Protein 3VJ8 (pdb70)

Secondary structure (DSSP, 8-state):
---HHHHHHHHHHHHHHGGGHHHHHT--TTHHHHHHHHHHHHHHHHHHHH-TTS-HHHHHHHHHHHHHHTT-TT-------STTTHHHHTHHHHHHHHHHS-HHHHHHHHHHHHHHHHHHHHGGG----SHHHHHHHHIIIIIHHHHHHHHHHHHHTSS-HHHHH-HHHHHHHHHHHHHHHHHHTHHHHHHTT---S-HHHHTTT-SSGGGGGSGGGHHHHHHHHHHHHHHHHTTHHHHHHHHHT---HHHHHHHHHHHHHHHHHHHHHTT-GGGGTS-----HHHHHHHHHH-SSHHHHHHHHHHHHHHHHTT--TT-TTHHHHHHHHHHHHH-

Sequence (335 aa):
SLSSSLKTCYKYLNQTSRSFAAVIQALDGEMRNAVCIFYLVLRALDTLEDDMTISVEKKVPLLHNFHSFLYQPDWRFMESKEKDRQVLEDFPTISLEFRNLAEKYQTVIADICRRMGIGMAEFLDKHVTSEQEWDKYCHYVAGLVGIGLSRLFSASEFEDPLVGEDTERANSMGLFLQKTNIIRDYLEDQQGGREFWPQEVWSRYVKKLGDFAKPENIDLAVQCLNELITNALHHIPDVITYLSRLRNQSVFNFCAIPQVMAIATLAACYNNQQVFKGAVKIRKGQAVTLMMDATNMPAVKAIIYQYMEEIYHRIPDSDPSSSKTRQIISTIRTQ

Organism: Homo sapiens (NCBI:txid9606)

Foldseek 3Di:
DDDPLLVVLLVLCCVPVPPLSVLLCLDDDLSNLLVSLLVLLLVQLVQLLLAPVQDLVRSLVCQQCSLVVLVVQPQADDPGPDDSRVCRRVVNSSSVSLVVRPPQSSVLSSVLSNQLSNQSSVCVVHAAADPVSLLSNLCSSFLSVLLSSQSSCCSVVQAPPVSNVPSVLSSLLSLLLVLLCLLLCLVVCVVSVHDRQHNNQLVVQDPDSLCCLPPVRLVSVLLSSQVSLLVSLLSLVSLLVSLQRRDDQSVSLSSLLSVLLSLLQSLQSHSDSVSSVHDRHDDDVNSVVSSVQRRDSVSSLVSNLVSLVSNLVVQDPPRPCNVSSNVSSVVSVVD

CATH classification: 1.10.600.10

InterPro domains:
  IPR002060 Squalene/phytoene synthase [PF00494] (48-319)
  IPR002060 Squalene/phytoene synthase [SFLDG01018] (35-328)
  IPR006449 Squalene synthase-like [TIGR01559] (39-369)
  IPR008949 Isoprenoid synthase domain superfamily [G3DSA:1.10.600.10] (29-370)
  IPR008949 Isoprenoid synthase domain superfamily [SSF48576] (39-368)
  IPR019845 Squalene/phytoene synthase, conserved site [PS01044] (171-186)
  IPR019845 Squalene/phytoene synthase, conserved site [PS01045] (207-232)
  IPR033904 Trans-isoprenyl diphosphate synthases, head-to-head [cd00683] (41-321)
  IPR044844 Trans-isoprenyl diphosphate synthases, eukaryotic-type [PTHR11626] (1-403)

Nearest PDB structures (foldseek):
  3wej-assembly1_A  TM=9.964E-01  e=2.338E-43  Homo sapiens
  3vj9-assembly1_A  TM=9.943E-01  e=5.576E-43  Homo sapiens
  3wei-assembly1_A  TM=9.920E-01  e=8.611E-43  Homo sapiens
  3wek-assembly1_A  TM=9.903E-01  e=8.611E-43  Homo sapiens
  3q30-assembly1_A  TM=9.993E-01  e=1.274E-41  Homo sapiens

Structure (mmCIF, N/CA/C/O backbone):
data_3VJ8
#
_entry.id   3VJ8
#
_cell.length_a   36.350
_cell.length_b   93.872
_cell.length_c   108.547
_cell.angle_alpha   90.00
_cell.angle_beta   90.00
_cell.angle_gamma   90.00
#
_symmetry.space_group_name_H-M   'P 21 21 21'
#
loop_
_entity.id
_entity.type
_entity.pdbx_description
1 polymer 'Squalene synthase'
2 water water
#
loop_
_atom_site.group_PDB
_atom_site.id
_atom_site.type_symbol
_atom_site.label_atom_id
_atom_site.lab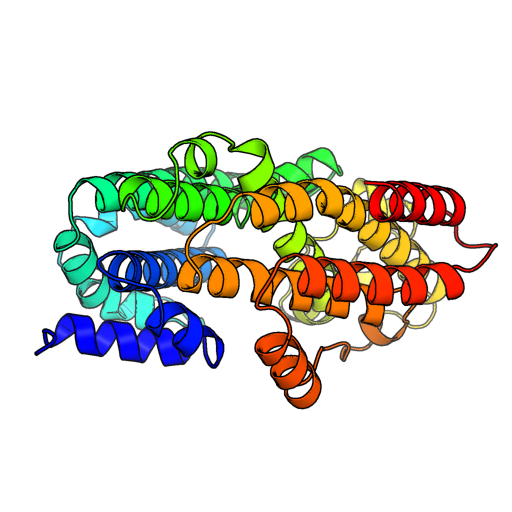el_alt_id
_atom_site.label_comp_id
_atom_site.label_asym_id
_atom_site.label_entity_id
_atom_site.label_seq_id
_atom_site.pdbx_PDB_ins_code
_atom_site.Cartn_x
_atom_site.Cartn_y
_atom_site.Cartn_z
_atom_site.occupancy
_atom_site.B_iso_or_equiv
_atom_site.auth_seq_id
_atom_site.auth_comp_id
_atom_site.auth_asym_id
_atom_site.auth_atom_id
_atom_site.pdbx_PDB_model_num
ATOM 1 N N . SER A 1 8 ? -6.371 -44.957 -0.993 1.00 46.58 35 SER A N 1
ATOM 2 C CA . SER A 1 8 ? -6.177 -44.048 -2.163 1.00 46.31 35 SER A CA 1
ATOM 3 C C . SER A 1 8 ? -6.928 -42.726 -1.987 1.00 44.70 35 SER A C 1
ATOM 4 O O . SER A 1 8 ? -7.684 -42.309 -2.871 1.00 45.81 35 SER A O 1
ATOM 7 N N . LEU A 1 9 ? -6.713 -42.079 -0.843 1.00 42.74 36 LEU A N 1
ATOM 8 C CA . LEU A 1 9 ? -7.403 -40.839 -0.483 1.00 39.94 36 LEU A CA 1
ATOM 9 C C . LEU A 1 9 ? -7.210 -39.731 -1.516 1.00 38.12 36 LEU A C 1
ATOM 10 O O . LEU A 1 9 ? -6.139 -39.609 -2.118 1.00 39.30 36 LEU A O 1
ATOM 15 N N . SER A 1 10 ? -8.269 -38.956 -1.737 1.00 35.10 37 SER A N 1
ATOM 16 C CA . SER A 1 10 ? -8.251 -37.831 -2.662 1.00 32.75 37 SER A CA 1
ATOM 17 C C . SER A 1 10 ? -7.235 -36.813 -2.178 1.00 31.75 37 SER A C 1
ATOM 18 O O . SER A 1 10 ? -6.856 -36.784 -1.007 1.00 31.17 37 SER A O 1
ATOM 21 N N . SER A 1 11 ? -6.807 -35.969 -3.106 1.00 30.60 38 SER A N 1
ATOM 22 C CA . SER A 1 11 ? -5.882 -34.897 -2.791 1.00 29.34 38 SER A CA 1
ATOM 23 C C . SER A 1 11 ? -6.409 -34.036 -1.642 1.00 27.39 38 SER A C 1
ATOM 24 O O . SER A 1 11 ? -5.684 -33.749 -0.692 1.00 26.68 38 SER A O 1
ATOM 27 N N . SER A 1 12 ? -7.668 -33.618 -1.741 1.00 25.65 39 SER A N 1
ATOM 28 C CA . SER A 1 12 ? -8.245 -32.737 -0.734 1.00 23.95 39 SER A CA 1
ATOM 29 C C . SER A 1 12 ? -8.383 -33.424 0.626 1.00 22.30 39 SER A C 1
ATOM 30 O O . SER A 1 12 ? -8.184 -32.787 1.669 1.00 21.16 39 SER A O 1
ATOM 33 N N . LEU A 1 13 ? -8.748 -34.703 0.631 1.00 21.94 40 LEU A N 1
ATOM 34 C CA . LEU A 1 13 ? -8.887 -35.400 1.910 1.00 21.48 40 LEU A CA 1
ATOM 35 C C . LEU A 1 13 ? -7.519 -35.582 2.567 1.00 21.81 40 LEU A C 1
ATOM 36 O O . LEU A 1 13 ? -7.387 -35.454 3.793 1.00 21.08 40 LEU A O 1
ATOM 41 N N . LYS A 1 14 ? -6.489 -35.832 1.758 1.00 23.05 41 LYS A N 1
ATOM 42 C CA . LYS A 1 14 ? -5.167 -35.885 2.346 1.00 23.71 41 LYS A CA 1
ATOM 43 C C . LYS A 1 14 ? -4.790 -34.560 3.006 1.00 23.56 41 LYS A C 1
ATOM 44 O O . LYS A 1 14 ? -4.187 -34.538 4.081 1.00 23.16 41 LYS A O 1
ATOM 50 N N . THR A 1 15 ? -5.117 -33.451 2.349 1.00 22.61 42 THR A N 1
ATOM 51 C CA . THR A 1 15 ? -4.879 -32.143 2.953 1.00 21.83 42 THR A CA 1
ATOM 52 C C . THR A 1 15 ? -5.623 -31.962 4.278 1.00 20.62 42 THR A C 1
ATOM 53 O O . THR A 1 15 ? -5.079 -31.440 5.266 1.00 19.84 42 THR A O 1
ATOM 57 N N . CYS A 1 16 ? -6.876 -32.399 4.289 1.00 19.70 43 CYS A N 1
ATOM 58 C CA . CYS A 1 16 ? -7.665 -32.308 5.511 1.00 17.84 43 CYS A CA 1
ATOM 59 C C . CYS A 1 16 ? -7.031 -33.029 6.687 1.00 18.65 43 CYS A C 1
ATOM 60 O O . CYS A 1 16 ? -6.986 -32.495 7.798 1.00 18.06 43 CYS A O 1
ATOM 63 N N . TYR A 1 17 ? -6.505 -34.224 6.429 1.00 20.44 44 TYR A N 1
ATOM 64 C CA . TYR A 1 17 ? -5.855 -34.953 7.506 1.00 20.61 44 TYR A CA 1
ATOM 65 C C . TYR A 1 17 ? -4.580 -34.244 7.937 1.00 21.27 44 TYR A C 1
ATOM 66 O O . TYR A 1 17 ? -4.230 -34.271 9.119 1.00 21.99 44 TYR A O 1
ATOM 75 N N . LYS A 1 18 ? -3.903 -33.574 7.007 1.00 21.53 45 LYS A N 1
ATOM 76 C CA . LYS A 1 18 ? -2.727 -32.774 7.400 1.00 22.38 45 LYS A CA 1
ATOM 77 C C . LYS A 1 18 ? -3.177 -31.634 8.327 1.00 21.60 45 LYS A C 1
ATOM 78 O O . LYS A 1 18 ? -2.567 -31.413 9.384 1.00 22.41 45 LYS A O 1
ATOM 84 N N . TYR A 1 19 ? -4.269 -30.945 7.989 1.00 20.46 46 TYR A N 1
ATOM 85 C CA . TYR A 1 19 ? -4.730 -29.866 8.857 1.00 19.64 46 TYR A CA 1
ATOM 86 C C . TYR A 1 19 ? -5.231 -30.410 10.196 1.00 20.24 46 TYR A C 1
ATOM 87 O O . TYR A 1 19 ? -5.090 -29.720 11.209 1.00 21.05 46 TYR A O 1
ATOM 96 N N . LEU A 1 20 ? -5.799 -31.617 10.212 1.00 19.93 47 LEU A N 1
ATOM 97 C CA . LEU A 1 20 ? -6.202 -32.229 11.475 1.00 20.71 47 LEU A CA 1
ATOM 98 C C . LEU A 1 20 ? -5.012 -32.436 12.412 1.00 22.11 47 LEU A C 1
ATOM 99 O O . LEU A 1 20 ? -5.083 -32.113 13.603 1.00 23.04 47 LEU A O 1
ATOM 104 N N . ASN A 1 21 ? -3.905 -32.911 11.844 1.00 22.86 48 ASN A N 1
ATOM 105 C CA . ASN A 1 21 ? -2.708 -33.139 12.637 1.00 25.03 48 ASN A CA 1
ATOM 106 C C . ASN A 1 21 ? -2.149 -31.805 13.139 1.00 25.82 48 ASN A C 1
ATOM 107 O O . ASN A 1 21 ? -1.631 -31.716 14.247 1.00 27.58 48 ASN A O 1
ATOM 112 N N . GLN A 1 22 ? -2.297 -30.746 12.353 1.00 26.11 49 GLN A N 1
ATOM 113 C CA . GLN A 1 22 ? -1.782 -29.431 12.739 1.00 26.91 49 GLN A CA 1
ATOM 114 C C . GLN A 1 22 ? -2.639 -28.747 13.798 1.00 28.01 49 GLN A C 1
ATOM 115 O O . GLN A 1 22 ? -2.139 -27.976 14.623 1.00 31.08 49 GLN A O 1
ATOM 121 N N . THR A 1 23 ? -3.941 -29.011 13.792 1.00 29.03 50 THR A N 1
ATOM 122 C CA . THR A 1 23 ? -4.832 -28.312 14.701 1.00 29.56 50 THR A CA 1
ATOM 123 C C . THR A 1 23 ? -5.208 -29.165 15.917 1.00 30.43 50 THR A C 1
ATOM 124 O O . THR A 1 23 ? -5.362 -28.611 17.007 1.00 32.39 50 THR A O 1
ATOM 128 N N . SER A 1 24 ? -5.286 -30.485 15.760 1.00 30.51 51 SER A N 1
ATOM 129 C CA . SER A 1 24 ? -5.617 -31.389 16.880 1.00 30.98 51 SER A CA 1
ATOM 130 C C . SER A 1 24 ? -4.427 -32.103 17.508 1.00 31.49 51 SER A C 1
ATOM 131 O O . SER A 1 24 ? -4.561 -32.706 18.580 1.00 31.22 51 SER A O 1
ATOM 134 N N . ARG A 1 25 ? -3.285 -32.067 16.829 1.00 31.95 52 ARG A N 1
ATOM 135 C CA . ARG A 1 25 ? -2.030 -32.577 17.384 1.00 33.36 52 ARG A CA 1
ATOM 136 C C . ARG A 1 25 ? -2.133 -34.060 17.743 1.00 32.88 52 ARG A C 1
ATOM 137 O O . ARG A 1 25 ? -2.576 -34.859 16.917 1.00 33.14 52 ARG A O 1
ATOM 145 N N . SER A 1 26 ? -1.747 -34.444 18.958 1.00 31.83 53 SER A N 1
ATOM 146 C CA . SER A 1 26 ? -1.770 -35.860 19.325 1.00 32.67 53 SER A CA 1
ATOM 147 C C . SER A 1 26 ? -3.159 -36.505 19.261 1.00 30.52 53 SER A C 1
ATOM 148 O O . SER A 1 26 ? -3.283 -37.725 19.120 1.00 32.10 53 SER A O 1
ATOM 151 N N . PHE A 1 27 ? -4.208 -35.693 19.316 1.00 28.75 54 PHE A N 1
ATOM 152 C CA . PHE A 1 27 ? -5.563 -36.249 19.292 1.00 26.29 54 PHE A CA 1
ATOM 153 C C . PHE A 1 27 ? -5.992 -36.656 17.883 1.00 25.42 54 PHE A C 1
ATOM 154 O O . PHE A 1 27 ? -6.923 -37.443 17.706 1.00 25.40 54 PHE A O 1
ATOM 162 N N . ALA A 1 28 ? -5.284 -36.148 16.879 1.00 25.36 55 ALA A N 1
ATOM 163 C CA . ALA A 1 28 ? -5.569 -36.527 15.510 1.00 24.41 55 ALA A CA 1
ATOM 164 C C . ALA A 1 28 ? -5.507 -38.039 15.349 1.00 23.43 55 ALA A C 1
ATOM 165 O O . ALA A 1 28 ? -6.328 -38.600 14.646 1.00 23.66 55 ALA A O 1
ATOM 167 N N . ALA A 1 29 ? -4.562 -38.715 16.003 1.00 24.42 56 ALA A N 1
ATOM 168 C CA . ALA A 1 29 ? -4.455 -40.167 15.897 1.00 24.44 56 ALA A CA 1
ATOM 169 C C . ALA A 1 29 ? -5.668 -40.909 16.417 1.00 23.67 56 ALA A C 1
ATOM 170 O O . ALA A 1 29 ? -6.023 -41.960 15.888 1.00 24.89 56 ALA A O 1
ATOM 172 N N . VAL A 1 30 ? -6.311 -40.344 17.432 1.00 22.43 57 VAL A N 1
ATOM 173 C CA . VAL A 1 30 ? -7.508 -40.960 17.996 1.00 22.13 57 VAL A CA 1
ATOM 174 C C . VAL A 1 30 ? -8.675 -40.822 17.009 1.00 20.50 57 VAL A C 1
ATOM 175 O O . VAL A 1 30 ? -9.472 -41.750 16.821 1.00 21.15 57 VAL A O 1
ATOM 179 N N . ILE A 1 31 ? -8.786 -39.662 16.365 1.00 19.53 58 ILE A N 1
ATOM 180 C CA . ILE A 1 31 ? -9.778 -39.491 15.304 1.00 19.03 58 ILE A CA 1
ATOM 181 C C . ILE A 1 31 ? -9.482 -40.443 14.143 1.00 19.14 58 ILE A C 1
ATOM 182 O O . ILE A 1 31 ? -10.376 -41.090 13.602 1.00 19.46 58 ILE A O 1
ATOM 187 N N . GLN A 1 32 ? -8.207 -40.530 13.765 1.00 20.83 59 GLN A N 1
ATOM 188 C CA . GLN A 1 32 ? -7.805 -41.396 12.657 1.00 22.14 59 GLN A CA 1
ATOM 189 C C . GLN A 1 32 ? -8.021 -42.873 12.930 1.00 22.98 59 GLN A C 1
ATOM 190 O O . GLN A 1 32 ? -8.028 -43.659 11.990 1.00 25.52 59 GLN A O 1
ATOM 196 N N . ALA A 1 33 ? -8.192 -43.250 14.199 1.00 22.37 60 ALA A N 1
ATOM 197 C CA . ALA A 1 33 ? -8.511 -44.626 14.574 1.00 21.59 60 ALA A CA 1
ATOM 198 C C . ALA A 1 33 ? -10.005 -44.969 14.512 1.00 21.24 60 ALA A C 1
ATOM 199 O O . ALA A 1 33 ? -10.392 -46.129 14.681 1.00 22.48 60 ALA A O 1
ATOM 201 N N . LEU A 1 34 ? -10.856 -43.970 14.287 1.00 19.37 61 LEU A N 1
ATOM 202 C CA . LEU A 1 34 ? -12.296 -44.222 14.252 1.00 19.41 61 LEU A CA 1
ATOM 203 C C . LEU A 1 34 ? -12.650 -45.170 13.106 1.00 20.20 61 LEU A C 1
ATOM 204 O O . LEU A 1 34 ? -12.110 -45.063 12.003 1.00 20.47 61 LEU A O 1
ATOM 209 N N . ASP A 1 35 ? -13.585 -46.081 13.370 1.00 20.72 62 ASP A N 1
ATOM 210 C CA . ASP A 1 35 ? -14.009 -47.067 12.373 1.00 21.28 62 ASP A CA 1
ATOM 211 C C . ASP A 1 35 ? -14.852 -46.494 11.241 1.00 21.30 62 ASP A C 1
ATOM 212 O O . ASP A 1 35 ? -15.669 -45.585 11.442 1.00 20.87 62 ASP A O 1
ATOM 217 N N . GLY A 1 36 ? -14.670 -47.075 10.058 1.00 21.35 63 GLY A N 1
ATOM 218 C CA . GLY A 1 36 ? -15.560 -46.832 8.931 1.00 21.77 63 GLY A CA 1
ATOM 219 C C . GLY A 1 36 ? -15.748 -45.369 8.594 1.00 21.03 63 GLY A C 1
ATOM 220 O O . GLY A 1 36 ? -14.810 -44.570 8.640 1.00 20.62 63 GLY A O 1
ATOM 221 N N . GLU A 1 37 ? -16.992 -45.031 8.274 1.00 20.66 64 GLU A N 1
ATOM 222 C CA . GLU A 1 37 ? -17.364 -43.688 7.833 1.00 21.18 64 GLU A CA 1
ATOM 223 C C . GLU A 1 37 ? -17.186 -42.640 8.923 1.00 19.91 64 GLU A C 1
ATOM 224 O O . GLU A 1 37 ? -17.204 -41.442 8.642 1.00 20.25 64 GLU A O 1
ATOM 230 N N . MET A 1 38 ? -17.042 -43.075 10.169 1.00 18.91 65 MET A N 1
ATOM 231 C CA . MET A 1 38 ? -16.949 -42.090 11.244 1.00 17.73 65 MET A CA 1
ATOM 232 C C . MET A 1 38 ? -15.666 -41.280 11.146 1.00 17.39 65 MET A C 1
ATOM 233 O O . MET A 1 38 ? -15.630 -40.113 11.549 1.00 17.88 65 MET A O 1
ATOM 238 N N . ARG A 1 39 ? -14.616 -41.889 10.607 1.00 17.54 66 ARG A N 1
ATOM 239 C CA . ARG A 1 39 ? -13.315 -41.234 10.566 1.00 17.61 66 ARG A CA 1
ATOM 240 C C . ARG A 1 39 ? -13.336 -39.927 9.758 1.00 17.30 66 ARG A C 1
ATOM 241 O O . ARG A 1 39 ? -13.008 -38.862 10.290 1.00 17.81 66 ARG A O 1
ATOM 249 N N . ASN A 1 40 ? -13.783 -39.994 8.506 1.00 17.52 67 ASN A N 1
ATOM 250 C CA . ASN A 1 40 ? -13.832 -38.768 7.698 1.00 16.88 67 ASN A CA 1
ATOM 251 C C . ASN A 1 40 ? -14.881 -37.796 8.226 1.00 16.03 67 ASN A C 1
ATOM 252 O O . ASN A 1 40 ? -14.680 -36.580 8.199 1.00 16.14 67 ASN A O 1
ATOM 257 N N . ALA A 1 41 ? -16.011 -38.312 8.709 1.00 15.56 68 ALA A N 1
ATOM 258 C CA . ALA A 1 41 ? -17.042 -37.407 9.192 1.00 15.40 68 ALA A CA 1
ATOM 259 C C . ALA A 1 41 ? -16.535 -36.591 10.386 1.00 14.67 68 ALA A C 1
ATOM 260 O O . ALA A 1 41 ? -16.765 -35.378 10.459 1.00 15.17 68 ALA A O 1
ATOM 262 N N . VAL A 1 42 ? -15.859 -37.253 11.324 1.00 15.15 69 VAL A N 1
ATOM 263 C CA . VAL A 1 42 ? -15.362 -36.551 12.502 1.00 15.03 69 VAL A CA 1
ATOM 264 C C . VAL A 1 42 ? -14.180 -35.650 12.154 1.00 14.49 69 VAL A C 1
ATOM 265 O O . VAL A 1 42 ? -14.110 -34.525 12.649 1.00 14.72 69 VAL A O 1
ATOM 269 N N . CYS A 1 43 ? -13.301 -36.100 11.262 1.00 15.49 70 CYS A N 1
ATOM 270 C CA . CYS A 1 43 ? -12.214 -35.232 10.812 1.00 15.39 70 CYS A CA 1
ATOM 271 C C . CYS A 1 43 ? -12.758 -33.916 10.252 1.00 14.90 70 CYS A C 1
ATOM 272 O O . CYS A 1 43 ? -12.329 -32.822 10.654 1.00 15.49 70 CYS A O 1
ATOM 275 N N . ILE A 1 44 ? -13.713 -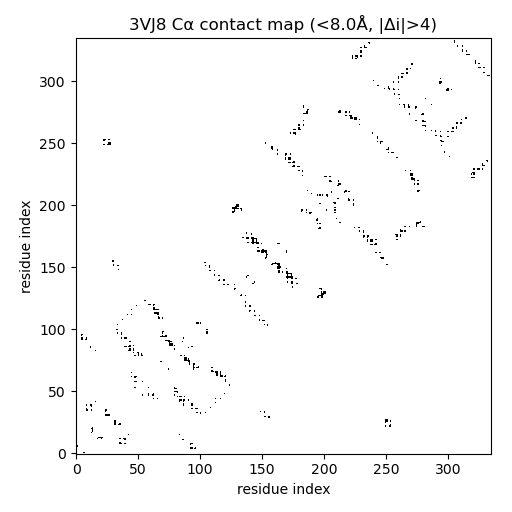34.036 9.332 1.00 14.47 71 ILE A N 1
ATOM 276 C CA . ILE A 1 44 ? -14.263 -32.842 8.695 1.00 14.66 71 ILE A CA 1
ATOM 277 C C . ILE A 1 44 ? -14.999 -31.984 9.722 1.00 14.68 71 ILE A C 1
ATOM 278 O O . ILE A 1 44 ? -14.880 -30.751 9.710 1.00 14.86 71 ILE A O 1
ATOM 283 N N . PHE A 1 45 ? -15.781 -32.614 10.599 1.00 14.23 72 PHE A N 1
ATOM 284 C CA . PHE A 1 45 ? -16.489 -31.852 11.629 1.00 13.77 72 PHE A CA 1
ATOM 285 C C . PHE A 1 45 ? -15.490 -31.034 12.449 1.00 14.33 72 PHE A C 1
ATOM 286 O O . PHE A 1 45 ? -15.699 -29.838 12.697 1.00 14.50 72 PHE A O 1
ATOM 294 N N . TYR A 1 46 ? -14.395 -31.675 12.860 1.00 13.42 73 TYR A N 1
ATOM 295 C CA . TYR A 1 46 ? -13.430 -30.959 13.676 1.00 14.65 73 TYR A CA 1
ATOM 296 C C . TYR A 1 46 ? -12.834 -29.766 12.935 1.00 14.50 73 TYR A C 1
ATOM 297 O O . TYR A 1 46 ? -12.641 -28.692 13.523 1.00 15.73 73 TYR A O 1
ATOM 306 N N . LEU A 1 47 ? -12.550 -29.940 11.645 1.00 13.69 74 LEU A N 1
ATOM 307 C CA . LEU A 1 47 ? -11.960 -28.835 10.877 1.00 14.44 74 LEU A CA 1
ATOM 308 C C . LEU A 1 47 ? -12.936 -27.690 10.672 1.00 13.83 74 LEU A C 1
ATOM 309 O O . LEU A 1 47 ? -12.548 -26.518 10.770 1.00 14.98 74 LEU A O 1
ATOM 314 N N . VAL A 1 48 ? -14.201 -28.028 10.398 1.00 14.16 75 VAL A N 1
ATOM 315 C CA . VAL A 1 48 ? -15.218 -26.985 10.234 1.00 15.19 75 VAL A CA 1
ATOM 316 C C . VAL A 1 48 ? -15.385 -26.220 11.546 1.00 14.81 75 VAL A C 1
ATOM 317 O O . VAL A 1 48 ? -15.483 -24.995 11.530 1.00 14.64 75 VAL A O 1
ATOM 321 N N . LEU A 1 49 ? -15.391 -26.949 12.662 1.00 14.63 76 LEU A N 1
ATOM 322 C CA . LEU A 1 49 ? -15.497 -26.318 13.981 1.00 16.59 76 LEU A CA 1
ATOM 323 C C . LEU A 1 49 ? -14.295 -25.428 14.282 1.00 15.98 76 LEU A C 1
ATOM 324 O O . LEU A 1 49 ? -14.468 -24.345 14.853 1.00 17.54 76 LEU A O 1
ATOM 329 N N . ARG A 1 50 ? -13.107 -25.858 13.858 1.00 16.15 77 ARG A N 1
ATOM 330 C CA . ARG A 1 50 ? -11.901 -25.070 14.088 1.00 16.48 77 ARG A CA 1
ATOM 331 C C . ARG A 1 50 ? -11.999 -23.762 13.301 1.00 16.24 77 ARG A C 1
ATOM 332 O O . ARG A 1 50 ? -11.632 -22.698 13.801 1.00 16.71 77 ARG A O 1
ATOM 340 N N . ALA A 1 51 ? -12.520 -23.831 12.081 1.00 15.24 78 ALA A N 1
ATOM 341 C CA . ALA A 1 51 ? -12.681 -22.634 11.262 1.00 16.28 78 ALA A CA 1
ATOM 342 C C . ALA A 1 51 ? -13.647 -21.650 11.912 1.00 16.65 78 ALA A C 1
ATOM 343 O O . ALA A 1 51 ? -13.368 -20.454 12.016 1.00 17.78 78 ALA A O 1
ATOM 345 N N . LEU A 1 52 ? -14.760 -22.172 12.411 1.00 16.50 79 LEU A N 1
ATOM 346 C CA . LEU A 1 52 ? -15.762 -21.341 13.061 1.00 17.53 79 LEU A CA 1
ATOM 347 C C . LEU A 1 52 ? -15.178 -20.693 14.315 1.00 18.45 79 LEU A C 1
ATOM 348 O O . LEU A 1 52 ? -15.361 -19.492 14.540 1.00 19.73 79 LEU A O 1
ATOM 353 N N . ASP A 1 53 ? -14.457 -21.486 15.108 1.00 19.26 80 ASP A N 1
ATOM 354 C CA . ASP A 1 53 ? -13.840 -20.953 16.317 1.00 21.24 80 ASP A CA 1
ATOM 355 C C . ASP A 1 53 ? -12.777 -19.892 16.032 1.00 21.66 80 ASP A C 1
ATOM 356 O O . ASP A 1 53 ? -12.622 -18.918 16.766 1.00 22.47 80 ASP A O 1
ATOM 361 N N . THR A 1 54 ? -12.061 -20.053 14.932 1.00 20.69 81 THR A N 1
ATOM 362 C CA . THR A 1 54 ? -11.034 -19.085 14.574 1.00 20.97 81 THR A CA 1
ATOM 363 C C . THR A 1 54 ? -11.652 -17.734 14.217 1.00 21.49 81 THR A C 1
ATOM 364 O O . THR A 1 54 ? -11.093 -16.674 14.548 1.00 23.49 81 THR A O 1
ATOM 368 N N . LEU A 1 55 ? -12.813 -17.764 13.569 1.00 21.03 82 LEU A N 1
ATOM 369 C CA . LEU A 1 55 ? -13.556 -16.530 13.331 1.00 21.82 82 LEU A CA 1
ATOM 370 C C . LEU A 1 55 ? -14.016 -15.926 14.646 1.00 22.67 82 LEU A C 1
ATOM 371 O O . LEU A 1 55 ? -13.836 -14.729 14.875 1.00 23.47 82 LEU A O 1
ATOM 376 N N . GLU A 1 56 ? -14.597 -16.755 15.507 1.00 21.68 83 GLU A N 1
ATOM 377 C CA . GLU A 1 56 ? -15.133 -16.228 16.772 1.00 23.68 83 GLU A CA 1
ATOM 378 C C . GLU A 1 56 ? -14.032 -15.555 17.599 1.00 24.90 83 GLU A C 1
ATOM 379 O O . GLU A 1 56 ? -14.236 -14.483 18.196 1.00 25.64 83 GLU A O 1
ATOM 385 N N . ASP A 1 57 ? -12.857 -16.180 17.592 1.00 25.55 84 ASP A N 1
ATOM 386 C CA . ASP A 1 57 ? -11.730 -15.759 18.429 1.00 27.43 84 ASP A CA 1
ATOM 387 C C . ASP A 1 57 ? -11.009 -14.502 17.980 1.00 28.35 84 ASP A C 1
ATOM 388 O O . ASP A 1 57 ? -10.319 -13.876 18.782 1.00 28.87 84 ASP A O 1
ATOM 393 N N . ASP A 1 58 ? -11.165 -14.136 16.716 1.00 27.80 85 ASP A N 1
ATOM 394 C CA . ASP A 1 58 ? -10.328 -13.112 16.118 1.00 29.50 85 ASP A CA 1
ATOM 395 C C . ASP A 1 58 ? -10.846 -11.734 16.488 1.00 29.86 85 ASP A C 1
ATOM 396 O O . ASP A 1 58 ? -11.878 -11.297 15.991 1.00 30.22 85 ASP A O 1
ATOM 401 N N . MET A 1 59 ? -10.110 -11.048 17.353 1.00 31.69 86 MET A N 1
ATOM 402 C CA . MET A 1 59 ? -10.585 -9.759 17.832 1.00 32.81 86 MET A CA 1
ATOM 403 C C . MET A 1 59 ? -10.290 -8.604 16.872 1.00 33.10 86 MET A C 1
ATOM 404 O O . MET A 1 59 ? -10.670 -7.463 17.127 1.00 34.14 86 MET A O 1
ATOM 409 N N . THR A 1 60 ? -9.667 -8.906 15.735 1.00 32.08 87 THR A N 1
ATOM 410 C CA . THR A 1 60 ? -9.455 -7.904 14.700 1.00 33.46 87 THR A CA 1
ATOM 411 C C . THR A 1 60 ? -10.665 -7.775 13.774 1.00 32.67 87 THR A C 1
ATOM 412 O O . THR A 1 60 ? -10.734 -6.847 12.973 1.00 34.44 87 THR A O 1
ATOM 416 N N . ILE A 1 61 ? -11.610 -8.712 13.877 1.00 31.26 88 ILE A N 1
ATOM 417 C CA . ILE A 1 61 ? -12.831 -8.654 13.082 1.00 30.50 88 ILE A CA 1
ATOM 418 C C . ILE A 1 61 ? -13.898 -7.928 13.912 1.00 30.23 88 ILE A C 1
ATOM 419 O O . ILE A 1 61 ? -14.259 -8.382 14.995 1.00 30.10 88 ILE A O 1
ATOM 424 N N . SER A 1 62 ? -14.420 -6.814 13.410 1.00 30.47 89 SER A N 1
ATOM 425 C CA . SER A 1 62 ? -15.436 -6.056 14.139 1.00 30.83 89 SER A CA 1
ATOM 426 C C . SER A 1 62 ? -16.672 -6.917 14.400 1.00 30.17 89 SER A C 1
ATOM 427 O O . SER A 1 62 ? -16.928 -7.871 13.660 1.00 29.39 89 SER A O 1
ATOM 430 N N . VAL A 1 63 ? -17.437 -6.590 15.437 1.00 30.22 90 VAL A N 1
ATOM 431 C CA . VAL A 1 63 ? -18.662 -7.327 15.732 1.00 29.36 90 VAL A CA 1
ATOM 432 C C . VAL A 1 63 ? -19.650 -7.228 14.570 1.00 29.51 90 VAL A C 1
ATOM 433 O O . VAL A 1 63 ? -20.293 -8.212 14.195 1.00 28.14 90 VAL A O 1
ATOM 437 N N . GLU A 1 64 ? -19.735 -6.038 13.980 1.00 30.60 91 GLU A N 1
ATOM 438 C CA . GLU A 1 64 ? -20.554 -5.813 12.793 1.00 32.16 91 GLU A CA 1
ATOM 439 C C . GLU A 1 64 ? -20.245 -6.793 11.654 1.00 31.15 91 GLU A C 1
ATOM 440 O O . GLU A 1 64 ? -21.168 -7.320 11.028 1.00 32.02 91 GLU A O 1
ATOM 446 N N . LYS A 1 65 ? -18.961 -7.029 11.397 1.00 29.56 92 LYS A N 1
ATOM 447 C CA . LYS A 1 65 ? -18.517 -7.954 10.354 1.00 29.13 92 LYS A CA 1
ATOM 448 C C . LYS A 1 65 ? -18.620 -9.412 10.815 1.00 26.85 92 LYS A C 1
ATOM 449 O O . LYS A 1 65 ? -18.868 -10.330 10.020 1.00 25.45 92 LYS A O 1
ATOM 455 N N . LYS A 1 66 ? -18.398 -9.637 12.108 1.00 25.21 93 LYS A N 1
ATOM 456 C CA . LYS A 1 66 ? -18.337 -10.992 12.642 1.00 24.07 93 LYS A CA 1
ATOM 457 C C . LYS A 1 66 ? -19.712 -11.654 12.734 1.00 22.61 93 LYS A C 1
ATOM 458 O O . LYS A 1 66 ? -19.833 -12.860 12.466 1.00 21.47 93 LYS A O 1
ATOM 464 N N . VAL A 1 67 ? -20.747 -10.894 13.094 1.00 22.94 94 VAL A N 1
ATOM 465 C CA . VAL A 1 67 ? -22.065 -11.496 13.229 1.00 23.15 94 VAL A CA 1
ATOM 466 C C . VAL A 1 67 ? -22.543 -12.206 11.958 1.00 22.14 94 VAL A C 1
ATOM 467 O O . VAL A 1 67 ? -22.935 -13.367 12.020 1.00 21.35 94 VAL A O 1
ATOM 471 N N . PRO A 1 68 ? -22.503 -11.538 10.795 1.00 22.11 95 PRO A N 1
ATOM 472 C CA . PRO A 1 68 ? -22.935 -12.278 9.610 1.00 22.39 95 PRO A CA 1
ATOM 473 C C . PRO A 1 68 ? -22.043 -13.476 9.243 1.00 20.71 95 PRO A C 1
ATOM 474 O O . PRO A 1 68 ? -22.539 -14.466 8.703 1.00 21.27 95 PRO A O 1
ATOM 478 N N . LEU A 1 69 ? -20.748 -13.396 9.525 1.00 20.73 96 LEU A N 1
ATOM 479 C CA . LEU A 1 69 ? -19.871 -14.532 9.306 1.00 19.80 96 LEU A CA 1
ATOM 480 C C . LEU A 1 69 ? -20.308 -15.724 10.154 1.00 18.86 96 LEU A C 1
ATOM 481 O O . LEU A 1 69 ? -20.395 -16.843 9.660 1.00 19.19 96 LEU A O 1
ATOM 486 N N . LEU A 1 70 ? -20.616 -15.487 11.420 1.00 18.05 97 LEU A N 1
ATOM 487 C CA . LEU A 1 70 ? -21.004 -16.574 12.307 1.00 18.12 97 LEU A CA 1
ATOM 488 C C . LEU A 1 70 ? -22.383 -17.097 11.930 1.00 17.64 97 LEU A C 1
ATOM 489 O O . LEU A 1 70 ? -22.603 -18.303 11.921 1.00 18.41 97 LEU A O 1
ATOM 494 N N . HIS A 1 71 ? -23.327 -16.202 11.647 1.00 18.12 98 HIS A N 1
ATOM 495 C CA . HIS A 1 71 ? -24.653 -16.645 11.260 1.00 19.09 98 HIS A CA 1
ATOM 496 C C . HIS A 1 71 ? -24.688 -17.447 9.971 1.00 19.30 98 HIS A C 1
ATOM 497 O O . HIS A 1 71 ? -25.467 -18.396 9.852 1.00 20.64 98 HIS A O 1
ATOM 504 N N . ASN A 1 72 ? -23.858 -17.063 9.000 1.00 18.63 99 ASN A N 1
ATOM 505 C CA . ASN A 1 72 ? -23.973 -17.648 7.662 1.00 18.45 99 ASN A CA 1
ATOM 506 C C . ASN A 1 72 ? -22.930 -18.746 7.436 1.00 17.13 99 ASN A C 1
ATOM 507 O O . ASN A 1 72 ? -22.894 -19.366 6.373 1.00 17.41 99 ASN A O 1
ATOM 512 N N . PHE A 1 73 ? -22.105 -19.018 8.448 1.00 16.67 100 PHE A N 1
ATOM 513 C CA . PHE A 1 73 ? -21.003 -19.967 8.311 1.00 16.26 100 PHE A CA 1
ATOM 514 C C . PHE A 1 73 ? -21.461 -21.335 7.797 1.00 16.08 100 PHE A C 1
ATOM 515 O O . PHE A 1 73 ? -20.864 -21.892 6.883 1.00 17.13 100 PHE A O 1
ATOM 523 N N . HIS A 1 74 ? -22.596 -21.814 8.298 1.00 15.27 101 HIS A N 1
ATOM 524 C CA . HIS A 1 74 ? -23.103 -23.119 7.881 1.00 16.30 101 HIS A CA 1
ATOM 525 C C . HIS A 1 74 ? -23.386 -23.153 6.378 1.00 16.79 101 HIS A C 1
ATOM 526 O O . HIS A 1 74 ? -23.294 -24.220 5.760 1.00 19.81 101 HIS A O 1
ATOM 533 N N . SER A 1 75 ? -23.759 -22.014 5.798 1.00 16.80 102 SER A N 1
ATOM 534 C CA . SER A 1 75 ? -24.015 -21.963 4.363 1.00 17.25 102 SER A CA 1
ATOM 535 C C . SER A 1 75 ? -22.735 -21.922 3.520 1.00 15.75 102 SER A C 1
ATOM 536 O O . SER A 1 75 ? -22.759 -22.330 2.362 1.00 16.57 102 SER A O 1
ATOM 539 N N . PHE A 1 76 ? -21.616 -21.486 4.101 1.00 16.04 103 PHE A N 1
ATOM 540 C CA . PHE A 1 76 ? -20.347 -21.447 3.374 1.00 16.25 103 PHE A CA 1
ATOM 541 C C . PHE A 1 76 ? -19.867 -22.857 3.050 1.00 15.65 103 PHE A C 1
ATOM 542 O O . PHE A 1 76 ? -19.102 -23.048 2.103 1.00 16.86 103 PHE A O 1
ATOM 550 N N . LEU A 1 77 ? -20.335 -23.842 3.822 1.00 15.40 104 LEU A N 1
ATOM 551 C CA . LEU A 1 77 ? -20.018 -25.232 3.531 1.00 16.28 104 LEU A CA 1
ATOM 552 C C . LEU A 1 77 ? -20.430 -25.647 2.124 1.00 15.68 104 LEU A C 1
ATOM 553 O O . LEU A 1 77 ? -19.862 -26.591 1.563 1.00 15.75 104 LEU A O 1
ATOM 558 N N . TYR A 1 78 ? -21.448 -24.965 1.585 1.00 15.96 105 TYR A N 1
ATOM 559 C CA . TYR A 1 78 ? -21.974 -25.298 0.266 1.00 16.65 105 TYR A CA 1
ATOM 560 C C . TYR A 1 78 ? -21.558 -24.339 -0.853 1.00 17.67 105 TYR A C 1
ATOM 561 O O . TYR A 1 78 ? -22.033 -24.451 -1.972 1.00 19.50 105 TYR A O 1
ATOM 570 N N . GLN A 1 79 ? -20.630 -23.424 -0.584 1.00 18.44 106 GLN A N 1
ATOM 571 C CA . GLN A 1 79 ? -20.167 -22.414 -1.507 1.00 19.00 106 GLN A CA 1
ATOM 572 C C . GLN A 1 79 ? -18.717 -22.740 -1.798 1.00 18.88 106 GLN A C 1
ATOM 573 O O . GLN A 1 79 ? -17.828 -22.484 -0.983 1.00 18.86 106 GLN A O 1
ATOM 579 N N . PRO A 1 80 ? -18.491 -23.364 -2.954 1.00 19.67 107 PRO A N 1
ATOM 580 C CA . PRO A 1 80 ? -17.216 -24.029 -3.187 1.00 19.72 107 PRO A CA 1
ATOM 581 C C . PRO A 1 80 ? -16.007 -23.121 -3.138 1.00 19.95 107 PRO A C 1
ATOM 582 O O . PRO A 1 80 ? -14.916 -23.598 -2.818 1.00 20.68 107 PRO A O 1
ATOM 586 N N . ASP A 1 81 ? -16.180 -21.844 -3.453 1.00 20.64 108 ASP A N 1
ATOM 587 C CA . ASP A 1 81 ? -14.992 -20.979 -3.478 1.00 21.00 108 ASP A CA 1
ATOM 588 C C . ASP A 1 81 ? -14.903 -20.063 -2.265 1.00 19.33 108 ASP A C 1
ATOM 589 O O . ASP A 1 81 ? -14.007 -19.205 -2.219 1.00 21.06 108 ASP A O 1
ATOM 594 N N . TRP A 1 82 ? -15.758 -20.277 -1.252 1.00 18.17 109 TRP A N 1
ATOM 595 C CA . TRP A 1 82 ? -15.722 -19.412 -0.071 1.00 16.95 109 TRP A CA 1
ATOM 596 C C . TRP A 1 82 ? -14.433 -19.654 0.729 1.00 17.02 109 TRP A C 1
ATOM 597 O O . TRP A 1 82 ? -14.094 -20.797 1.046 1.00 16.87 109 TRP A O 1
ATOM 608 N N . ARG A 1 83 ? -13.766 -18.562 1.094 1.00 17.02 110 ARG A N 1
ATOM 609 C CA . ARG A 1 83 ? -12.577 -18.603 1.974 1.00 16.08 110 ARG A CA 1
ATOM 610 C C . ARG A 1 83 ? -12.549 -17.286 2.740 1.00 16.69 110 ARG A C 1
ATOM 611 O O . ARG A 1 83 ? -13.292 -16.345 2.420 1.00 18.72 110 ARG A O 1
ATOM 619 N N . PHE A 1 84 ? -11.696 -17.204 3.752 1.00 17.40 111 PHE A N 1
ATOM 620 C CA . PHE A 1 84 ? -11.586 -15.952 4.491 1.00 18.14 111 PHE A CA 1
ATOM 621 C C . PHE A 1 84 ? -10.106 -15.638 4.647 1.00 18.26 111 PHE A C 1
ATOM 622 O O . PHE A 1 84 ? -9.362 -16.407 5.262 1.00 18.27 111 PHE A O 1
ATOM 630 N N . MET A 1 85 ? -9.693 -14.503 4.081 1.00 19.20 112 MET A N 1
ATOM 631 C CA . MET A 1 85 ? -8.279 -14.143 4.005 1.00 20.33 112 MET A CA 1
ATOM 632 C C . MET A 1 85 ? -7.850 -13.064 4.980 1.00 23.26 112 MET A C 1
ATOM 633 O O . MET A 1 85 ? -6.684 -12.685 4.984 1.00 24.80 112 MET A O 1
ATOM 638 N N . GLU A 1 86 ? -8.770 -12.590 5.813 1.00 23.96 113 GLU A N 1
ATOM 639 C CA . GLU A 1 86 ? -8.436 -11.459 6.676 1.00 28.11 113 GLU A CA 1
ATOM 640 C C . GLU A 1 86 ? -8.194 -11.809 8.133 1.00 27.80 113 GLU A C 1
ATOM 641 O O . GLU A 1 86 ? -8.182 -10.927 9.000 1.00 30.30 113 GLU A O 1
ATOM 647 N N . SER A 1 87 ? -7.998 -13.091 8.416 1.00 26.45 114 SER A N 1
ATOM 648 C CA . SER A 1 87 ? -7.707 -13.492 9.788 1.00 27.69 114 SER A CA 1
ATOM 649 C C . SER A 1 87 ? -6.259 -13.230 10.162 1.00 29.49 114 SER A C 1
ATOM 650 O O . SER A 1 87 ? -5.387 -13.390 9.317 1.00 29.98 114 SER A O 1
ATOM 653 N N . LYS A 1 88 ? -6.036 -12.838 11.416 1.00 31.65 115 LYS A N 1
ATOM 654 C CA . LYS A 1 88 ? -4.697 -12.744 11.988 1.00 34.07 115 LYS A CA 1
ATOM 655 C C . LYS A 1 88 ? -4.371 -13.857 12.990 1.00 34.67 115 LYS A C 1
ATOM 656 O O . LYS A 1 88 ? -3.323 -13.823 13.646 1.00 35.75 115 LYS A O 1
ATOM 662 N N . GLU A 1 89 ? -5.258 -14.839 13.111 1.00 34.40 116 GLU A N 1
ATOM 663 C CA . GLU A 1 89 ? -5.129 -15.939 14.070 1.00 35.29 116 GLU A CA 1
ATOM 664 C C . GLU A 1 89 ? -4.171 -17.046 13.638 1.00 36.76 116 GLU A C 1
ATOM 665 O O . GLU A 1 89 ? -3.888 -17.205 12.448 1.00 37.36 116 GLU A O 1
ATOM 671 N N . LYS A 1 90 ? -3.725 -17.841 14.609 1.00 37.54 117 LYS A N 1
ATOM 672 C CA . LYS A 1 90 ? -2.739 -18.893 14.361 1.00 38.15 117 LYS A CA 1
ATOM 673 C C . LYS A 1 90 ? -3.244 -20.048 13.489 1.00 36.77 117 LYS A C 1
ATOM 674 O O . LYS A 1 90 ? -2.489 -20.562 12.664 1.00 37.32 117 LYS A O 1
ATOM 680 N N . ASP A 1 91 ? -4.503 -20.454 13.659 1.00 35.29 118 ASP A N 1
ATOM 681 C CA . ASP A 1 91 ? -5.044 -21.573 12.888 1.00 33.51 118 ASP A CA 1
ATOM 682 C C . ASP A 1 91 ? -5.665 -21.125 11.573 1.00 31.86 118 ASP A C 1
ATOM 683 O O . ASP A 1 91 ? -6.524 -21.822 11.034 1.00 31.24 118 ASP A O 1
ATOM 688 N N . ARG A 1 92 ? -5.226 -19.994 11.029 1.00 30.60 119 ARG A N 1
ATOM 689 C CA . ARG A 1 92 ? -5.974 -19.433 9.913 1.00 26.58 119 ARG A CA 1
ATOM 690 C C . ARG A 1 92 ? -5.899 -20.242 8.613 1.00 23.51 119 ARG A C 1
ATOM 691 O O . ARG A 1 92 ? -6.676 -19.965 7.700 1.00 21.81 119 ARG A O 1
ATOM 699 N N . GLN A 1 93 ? -5.043 -21.255 8.511 1.00 23.01 120 GLN A N 1
ATOM 700 C CA . GLN A 1 93 ? -5.013 -22.063 7.291 1.00 21.99 120 GLN A CA 1
ATOM 701 C C . GLN A 1 93 ? -6.345 -22.757 7.001 1.00 20.02 120 GLN A C 1
ATOM 702 O O . GLN A 1 93 ? -6.701 -22.953 5.845 1.00 19.63 120 GLN A O 1
ATOM 708 N N . VAL A 1 94 ? -7.110 -23.117 8.027 1.00 18.14 121 VAL A N 1
ATOM 709 C CA . VAL A 1 94 ? -8.429 -23.710 7.771 1.00 16.71 121 VAL A CA 1
ATOM 710 C C . VAL A 1 94 ? -9.448 -22.718 7.205 1.00 16.60 121 VAL A C 1
ATOM 711 O O . VAL A 1 94 ? -10.410 -23.135 6.553 1.00 18.55 121 VAL A O 1
ATOM 715 N N . LEU A 1 95 ? -9.229 -21.419 7.405 1.00 15.42 122 LEU A N 1
ATOM 716 C CA . LEU A 1 95 ? -10.074 -20.398 6.786 1.00 16.26 122 LEU A CA 1
ATOM 717 C C . LEU A 1 95 ? -9.573 -20.045 5.388 1.00 14.90 122 LEU A C 1
ATOM 718 O O . LEU A 1 95 ? -10.369 -19.857 4.465 1.00 15.68 122 LEU A O 1
ATOM 723 N N . GLU A 1 96 ? -8.254 -19.918 5.213 1.00 15.18 123 GLU A N 1
ATOM 724 C CA . GLU A 1 96 ? -7.699 -19.525 3.910 1.00 15.54 123 GLU A CA 1
ATOM 725 C C . GLU A 1 96 ? -7.838 -20.630 2.879 1.00 15.33 123 GLU A C 1
ATOM 726 O O . GLU A 1 96 ? -8.010 -20.335 1.695 1.00 16.08 123 GLU A O 1
ATOM 732 N N . ASP A 1 97 ? -7.844 -21.880 3.340 1.00 15.51 124 ASP A N 1
ATOM 733 C CA . ASP A 1 97 ? -8.060 -23.031 2.451 1.00 14.64 124 ASP A CA 1
ATOM 734 C C . ASP A 1 97 ? -9.383 -23.717 2.796 1.00 14.40 124 ASP A C 1
ATOM 735 O O . ASP A 1 97 ? -9.531 -24.934 2.650 1.00 15.49 124 ASP A O 1
ATOM 740 N N . PHE A 1 98 ? -10.385 -22.935 3.191 1.00 14.63 125 PHE A N 1
ATOM 741 C CA . PHE A 1 98 ? -11.674 -23.532 3.527 1.00 14.47 125 PHE A CA 1
ATOM 742 C C . PHE A 1 98 ? -12.260 -24.319 2.348 1.00 14.16 125 PHE A C 1
ATOM 743 O O . PHE A 1 98 ? -12.923 -25.323 2.580 1.00 14.18 125 PHE A O 1
ATOM 751 N N . PRO A 1 99 ? -12.037 -23.885 1.089 1.00 13.47 126 PRO A N 1
ATOM 752 C CA . PRO A 1 99 ? -12.565 -24.701 -0.013 1.00 13.76 126 PRO A CA 1
ATOM 753 C C . PRO A 1 99 ? -12.150 -26.175 -0.016 1.00 14.14 126 PRO A C 1
ATOM 754 O O . PRO A 1 99 ? -12.923 -27.038 -0.425 1.00 15.54 126 PRO A O 1
ATOM 758 N N . THR A 1 100 ? -10.939 -26.479 0.445 1.00 14.71 127 THR A N 1
ATOM 759 C CA . THR A 1 100 ? -10.544 -27.875 0.506 1.00 15.71 127 THR A CA 1
ATOM 760 C C . THR A 1 100 ? -11.368 -28.632 1.545 1.00 15.42 127 THR A C 1
ATOM 761 O O . THR A 1 100 ? -11.761 -29.783 1.311 1.00 17.45 127 THR A O 1
ATOM 765 N N . ILE A 1 101 ? -11.623 -27.987 2.677 1.00 14.84 128 ILE A N 1
ATOM 766 C CA . ILE A 1 101 ? -12.427 -28.603 3.737 1.00 14.64 128 ILE A CA 1
ATOM 767 C C . ILE A 1 101 ? -13.874 -28.718 3.293 1.00 13.84 128 ILE A C 1
ATOM 768 O O . ILE A 1 101 ? -14.486 -29.767 3.505 1.00 15.37 128 ILE A O 1
ATOM 773 N N . SER A 1 102 ? -14.413 -27.674 2.668 1.00 14.57 129 SER A N 1
ATOM 774 C CA . SER A 1 102 ? -15.827 -27.721 2.283 1.00 14.22 129 SER A CA 1
ATOM 775 C C . SER A 1 102 ? -16.072 -28.738 1.160 1.00 15.05 129 SER A C 1
ATOM 776 O O . SER A 1 102 ? -17.138 -29.369 1.117 1.00 15.18 129 SER A O 1
ATOM 779 N N . LEU A 1 103 ? -15.102 -28.917 0.266 1.00 15.61 130 LEU A N 1
ATOM 780 C CA . LEU A 1 103 ? -15.223 -29.956 -0.764 1.00 16.78 130 LEU A CA 1
ATOM 781 C C . LEU A 1 103 ? -15.359 -31.331 -0.112 1.00 17.11 130 LEU A C 1
ATOM 782 O O . LEU A 1 103 ? -16.211 -32.135 -0.497 1.00 18.66 130 LEU A O 1
ATOM 787 N N . GLU A 1 104 ? -14.539 -31.612 0.897 1.00 15.73 131 GLU A N 1
ATOM 788 C CA . GLU A 1 104 ? -14.635 -32.926 1.520 1.00 17.16 131 GLU A CA 1
ATOM 789 C C . GLU A 1 104 ? -15.911 -33.056 2.345 1.00 16.66 131 GLU A C 1
ATOM 790 O O . GLU A 1 104 ? -16.519 -34.135 2.398 1.00 17.41 131 GLU A O 1
ATOM 796 N N . PHE A 1 105 ? -16.341 -31.954 2.959 1.00 14.95 132 PHE A N 1
ATOM 797 C CA . PHE A 1 105 ? -17.657 -31.943 3.606 1.00 14.56 132 PHE A CA 1
ATOM 798 C C . PHE A 1 105 ? -18.749 -32.354 2.602 1.00 15.34 132 PHE A C 1
ATOM 799 O O . PHE A 1 105 ? -19.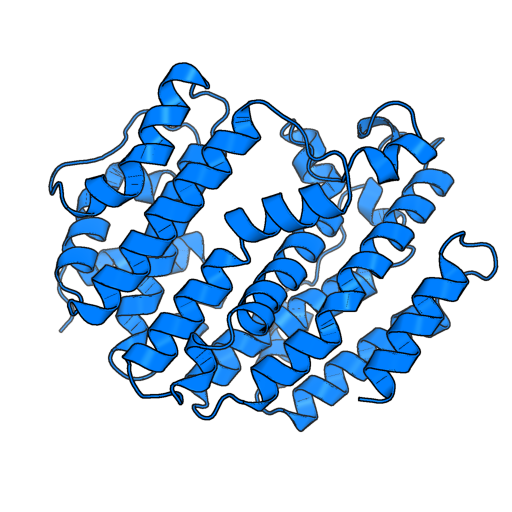623 -33.188 2.912 1.00 15.07 132 PHE A O 1
ATOM 807 N N . ARG A 1 106 ? -18.695 -31.779 1.401 1.00 15.60 133 ARG A N 1
ATOM 808 C CA . ARG A 1 106 ? -19.752 -32.063 0.409 1.00 16.95 133 ARG A CA 1
ATOM 809 C C . ARG A 1 106 ? -19.680 -33.490 -0.137 1.00 19.06 133 ARG A C 1
ATOM 810 O O . ARG A 1 106 ? -20.645 -33.968 -0.762 1.00 21.19 133 ARG A O 1
ATOM 818 N N . ASN A 1 107 ? -18.549 -34.160 0.085 1.00 18.87 134 ASN A N 1
ATOM 819 C CA . ASN A 1 107 ? -18.402 -35.577 -0.267 1.00 20.10 134 ASN A CA 1
ATOM 820 C C . ASN A 1 107 ? -18.876 -36.555 0.809 1.00 19.43 134 ASN A C 1
ATOM 821 O O . ASN A 1 107 ? -18.981 -37.763 0.551 1.00 22.02 134 ASN A O 1
ATOM 826 N N . LEU A 1 108 ? -19.140 -36.060 2.014 1.00 18.67 135 LEU A N 1
ATOM 827 C CA . LEU A 1 108 ? -19.700 -36.940 3.044 1.00 18.33 135 LEU A CA 1
ATOM 828 C C . LEU A 1 108 ? -21.127 -37.354 2.688 1.00 19.03 135 LEU A C 1
ATOM 829 O O . LEU A 1 108 ? -21.823 -36.646 1.941 1.00 19.70 135 LEU A O 1
ATOM 834 N N . ALA A 1 109 ? -21.582 -38.485 3.227 1.00 18.95 136 ALA A N 1
ATOM 835 C CA . ALA A 1 109 ? -22.997 -38.866 3.058 1.00 19.60 136 ALA A CA 1
ATOM 836 C C . ALA A 1 109 ? -23.930 -37.771 3.604 1.00 19.60 136 ALA A C 1
ATOM 837 O O . ALA A 1 109 ? -23.566 -37.041 4.543 1.00 19.27 136 ALA A O 1
ATOM 839 N N . GLU A 1 110 ? -25.124 -37.645 3.023 1.00 20.71 137 GLU A N 1
ATOM 840 C CA . GLU A 1 110 ? -26.099 -36.646 3.451 1.00 21.18 137 GLU A CA 1
ATOM 841 C C . GLU A 1 110 ? -26.379 -36.687 4.946 1.00 20.79 137 GLU A C 1
ATOM 842 O O . GLU A 1 110 ? -26.502 -35.643 5.581 1.00 19.96 137 GLU A O 1
ATOM 848 N N . LYS A 1 111 ? -26.490 -37.887 5.506 1.00 19.76 138 LYS A N 1
ATOM 849 C CA . LYS A 1 111 ? -26.825 -37.998 6.927 1.00 19.21 138 LYS A CA 1
ATOM 850 C C . LYS A 1 111 ? -25.784 -37.315 7.817 1.00 18.43 138 LYS A C 1
ATOM 851 O O . LYS A 1 111 ? -26.127 -36.809 8.872 1.00 20.51 138 LYS A O 1
ATOM 857 N N . TYR A 1 112 ? -24.529 -37.277 7.391 1.00 16.99 139 TYR A N 1
ATOM 858 C CA . TYR A 1 112 ? -23.486 -36.593 8.162 1.00 15.85 139 TYR A CA 1
ATOM 859 C C . TYR A 1 112 ? -23.493 -35.101 7.863 1.00 15.40 139 TYR A C 1
ATOM 860 O O . TYR A 1 112 ? -23.341 -34.300 8.784 1.00 16.10 139 TYR A O 1
ATOM 869 N N . GLN A 1 113 ? -23.690 -34.728 6.594 1.00 15.97 140 GLN A N 1
ATOM 870 C CA . GLN A 1 113 ? -23.806 -33.309 6.252 1.00 16.21 140 GLN A CA 1
ATOM 871 C C . GLN A 1 113 ? -24.876 -32.597 7.061 1.00 17.49 140 GLN A C 1
ATOM 872 O O . GLN A 1 113 ? -24.648 -31.486 7.548 1.00 17.36 140 GLN A O 1
ATOM 878 N N . THR A 1 114 ? -26.037 -33.238 7.173 1.00 17.39 141 THR A N 1
ATOM 879 C CA . THR A 1 114 ? -27.169 -32.654 7.873 1.00 19.30 141 THR A CA 1
ATOM 880 C C . THR A 1 114 ? -26.782 -32.328 9.311 1.00 17.84 141 THR A C 1
ATOM 881 O O . THR A 1 114 ? -27.080 -31.249 9.828 1.00 18.42 141 THR A O 1
ATOM 885 N N . VAL A 1 115 ? -26.138 -33.273 9.979 1.00 17.07 142 VAL A N 1
ATOM 886 C CA . VAL A 1 115 ? -25.754 -33.053 11.375 1.00 16.13 142 VAL A CA 1
ATOM 887 C C . VAL A 1 115 ? -24.741 -31.914 11.498 1.00 15.48 142 VAL A C 1
ATOM 888 O O . VAL A 1 115 ? -24.907 -30.998 12.300 1.00 16.15 142 VAL A O 1
ATOM 892 N N . ILE A 1 116 ? -23.690 -31.974 10.685 1.00 15.63 143 ILE A N 1
ATOM 893 C CA . ILE A 1 116 ? -22.592 -30.999 10.792 1.00 14.72 143 ILE A CA 1
ATOM 894 C C . ILE A 1 116 ? -23.096 -29.590 10.486 1.00 15.16 143 ILE A C 1
ATOM 895 O O . ILE A 1 116 ? -22.814 -28.647 11.235 1.00 15.56 143 ILE A O 1
ATOM 900 N N . ALA A 1 117 ? -23.908 -29.450 9.435 1.00 15.34 144 ALA A N 1
ATOM 901 C CA . ALA A 1 117 ? -24.425 -28.133 9.084 1.00 15.32 144 ALA A CA 1
ATOM 902 C C . ALA A 1 117 ? -25.400 -27.599 10.143 1.00 16.42 144 ALA A C 1
ATOM 903 O O . ALA A 1 117 ? -25.392 -26.395 10.449 1.00 16.35 144 ALA A O 1
ATOM 905 N N . ASP A 1 118 ? -26.233 -28.479 10.703 1.00 16.79 145 ASP A N 1
ATOM 906 C CA . ASP A 1 118 ? -27.186 -28.071 11.732 1.00 17.35 145 ASP A CA 1
ATOM 907 C C . ASP A 1 118 ? -26.428 -27.553 12.948 1.00 16.74 145 ASP A C 1
ATOM 908 O O . ASP A 1 118 ? -26.788 -26.523 13.510 1.00 16.84 145 ASP A O 1
ATOM 913 N N . ILE A 1 119 ? -25.393 -28.277 13.358 1.00 15.53 146 ILE A N 1
ATOM 914 C CA . ILE A 1 119 ? -24.642 -27.858 14.542 1.00 15.74 146 ILE A CA 1
ATOM 915 C C . ILE A 1 119 ? -23.907 -26.548 14.269 1.00 16.03 146 ILE A C 1
ATOM 916 O O . ILE A 1 119 ? -23.897 -25.650 15.108 1.00 16.62 146 ILE A O 1
ATOM 921 N N . CYS A 1 120 ? -23.326 -26.404 13.079 1.00 15.63 147 CYS A N 1
ATOM 922 C CA . CYS A 1 120 ? -22.637 -25.165 12.757 1.00 16.50 147 CYS A CA 1
ATOM 923 C C . CYS A 1 120 ? -23.590 -23.976 12.754 1.00 15.77 147 CYS A C 1
ATOM 924 O O . CYS A 1 120 ? -23.219 -22.884 13.183 1.00 16.42 147 CYS A O 1
ATOM 927 N N . ARG A 1 121 ? -24.793 -24.178 12.223 1.00 15.51 148 ARG A N 1
ATOM 928 C CA . ARG A 1 121 ? -25.814 -23.116 12.236 1.00 15.97 148 ARG A CA 1
ATOM 929 C C . ARG A 1 121 ? -26.139 -22.693 13.677 1.00 16.64 148 ARG A C 1
ATOM 930 O O . ARG A 1 121 ? -26.145 -21.506 14.008 1.00 17.17 148 ARG A O 1
ATOM 938 N N . ARG A 1 122 ? -26.390 -23.676 14.537 1.00 15.71 149 ARG A N 1
ATOM 939 C CA . ARG A 1 122 ? -26.800 -23.385 15.904 1.00 16.64 149 ARG A CA 1
ATOM 940 C C . ARG A 1 122 ? -25.663 -22.793 16.720 1.00 16.23 149 ARG A C 1
ATOM 941 O O . ARG A 1 122 ? -25.891 -21.862 17.502 1.00 17.11 149 ARG A O 1
ATOM 949 N N . MET A 1 123 ? -24.441 -23.272 16.484 1.00 15.10 150 MET A N 1
ATOM 950 C CA . MET A 1 123 ? -23.293 -22.711 17.203 1.00 15.38 150 MET A CA 1
ATOM 951 C C . MET A 1 123 ? -23.025 -21.281 16.756 1.00 15.87 150 MET A C 1
ATOM 952 O O . MET A 1 123 ? -22.710 -20.430 17.594 1.00 17.80 150 MET A O 1
ATOM 957 N N . GLY A 1 124 ? -23.135 -21.016 15.453 1.00 16.57 151 GLY A N 1
ATOM 958 C CA . GLY A 1 124 ? -22.904 -19.656 14.953 1.00 17.77 151 GLY A CA 1
ATOM 959 C C . GLY A 1 124 ? -23.887 -18.671 15.558 1.00 18.37 151 GLY A C 1
ATOM 960 O O . GLY A 1 124 ? -23.505 -17.565 15.938 1.00 19.52 151 GLY A O 1
ATOM 961 N N . ILE A 1 125 ? -25.157 -19.065 15.645 1.00 18.28 152 ILE A N 1
ATOM 962 C CA . ILE A 1 125 ? -26.164 -18.207 16.274 1.00 20.56 152 ILE A CA 1
ATOM 963 C C . ILE A 1 125 ? -25.801 -17.899 17.727 1.00 20.37 152 ILE A C 1
ATOM 964 O O . ILE A 1 125 ? -25.836 -16.742 18.173 1.00 21.43 152 ILE A O 1
ATOM 969 N N . GLY A 1 126 ? -25.410 -18.936 18.461 1.00 19.16 153 GLY A N 1
ATOM 970 C CA . GLY A 1 126 ? -25.082 -18.754 19.872 1.00 20.30 153 GLY A CA 1
ATOM 971 C C . GLY A 1 126 ? -23.815 -17.960 20.118 1.00 19.96 153 GLY A C 1
ATOM 972 O O . GLY A 1 126 ? -23.771 -17.090 20.999 1.00 21.18 153 GLY A O 1
ATOM 973 N N . MET A 1 127 ? -22.794 -18.225 19.307 1.00 19.22 154 MET A N 1
ATOM 974 C CA . MET A 1 127 ? -21.552 -17.454 19.401 1.00 20.00 154 MET A CA 1
ATOM 975 C C . MET A 1 127 ? -21.819 -15.977 19.119 1.00 20.61 154 MET A C 1
ATOM 976 O O . MET A 1 127 ? -21.324 -15.103 19.830 1.00 21.49 154 MET A O 1
ATOM 981 N N . ALA A 1 128 ? -22.642 -15.698 18.113 1.00 20.13 155 ALA A N 1
ATOM 982 C CA . ALA A 1 128 ? -22.954 -14.307 17.790 1.00 21.28 155 ALA A CA 1
ATOM 983 C C . ALA A 1 128 ? -23.693 -13.635 18.948 1.00 21.79 155 ALA A C 1
ATOM 984 O O . ALA A 1 128 ? -23.461 -12.467 19.213 1.00 23.32 155 ALA A O 1
ATOM 986 N N . GLU A 1 129 ? -24.550 -14.373 19.650 1.00 22.50 156 GLU A N 1
ATOM 987 C CA . GLU A 1 129 ? -25.323 -13.839 20.769 1.00 23.94 156 GLU A CA 1
ATOM 988 C C . GLU A 1 129 ? -24.404 -13.327 21.874 1.00 23.45 156 GLU A C 1
ATOM 989 O O . GLU A 1 129 ? -24.712 -12.327 22.530 1.00 25.87 156 GLU A O 1
ATOM 995 N N . PHE A 1 130 ? -23.283 -14.017 22.069 1.00 22.39 157 PHE A N 1
ATOM 996 C CA . PHE A 1 130 ? -22.353 -13.707 23.141 1.00 22.85 157 PHE A CA 1
ATOM 997 C C . PHE A 1 130 ? -21.275 -12.698 22.747 1.00 23.82 157 PHE A C 1
ATOM 998 O O . PHE A 1 130 ? -20.404 -12.380 23.553 1.00 25.92 157 PHE A O 1
ATOM 1006 N N . LEU A 1 131 ? -21.347 -12.168 21.526 1.00 24.85 158 LEU A N 1
ATOM 1007 C CA . LEU A 1 131 ? -20.434 -11.104 21.140 1.00 25.53 158 LEU A CA 1
ATOM 1008 C C . LEU A 1 131 ? -20.772 -9.794 21.842 1.00 26.90 158 LEU A C 1
ATOM 1009 O O . LEU A 1 131 ? -19.891 -8.963 21.985 1.00 29.17 158 LEU A O 1
ATOM 1014 N N . ASP A 1 132 ? -22.014 -9.595 22.279 1.00 27.65 159 ASP A N 1
ATOM 1015 C CA . ASP A 1 132 ? -22.374 -8.325 22.922 1.00 28.95 159 ASP A CA 1
ATOM 1016 C C . ASP A 1 132 ? -22.587 -8.414 24.430 1.00 28.88 159 ASP A C 1
ATOM 1017 O O . ASP A 1 132 ? -23.083 -7.462 25.034 1.00 30.75 159 ASP A O 1
ATOM 1022 N N . LYS A 1 133 ? -22.187 -9.534 25.035 1.00 27.93 160 LYS A N 1
ATOM 1023 C CA . LYS A 1 133 ? -22.345 -9.713 26.485 1.00 28.40 160 LYS A CA 1
ATOM 1024 C C . LYS A 1 133 ? -21.246 -10.573 27.085 1.00 28.49 160 LYS A C 1
ATOM 1025 O O . LYS A 1 133 ? -20.612 -11.354 26.387 1.00 30.19 160 LYS A O 1
ATOM 1031 N N . HIS A 1 134 ? -21.041 -10.427 28.391 1.00 27.14 161 HIS A N 1
ATOM 1032 C CA . HIS A 1 134 ? -20.149 -11.322 29.111 1.00 28.10 161 HIS A CA 1
ATOM 1033 C C . HIS A 1 134 ? -21.014 -12.441 29.706 1.00 26.90 161 HIS A C 1
ATOM 1034 O O . HIS A 1 134 ? -22.243 -12.397 29.666 1.00 28.68 161 HIS A O 1
ATOM 1041 N N . VAL A 1 135 ? -20.372 -13.439 30.294 1.00 23.64 162 VAL A N 1
ATOM 1042 C CA . VAL A 1 135 ? -21.093 -14.492 31.005 1.00 21.79 162 VAL A CA 1
ATOM 1043 C C . VAL A 1 135 ? -21.389 -13.951 32.398 1.00 20.95 162 VAL A C 1
ATOM 1044 O O . VAL A 1 135 ? -20.477 -13.585 33.149 1.00 21.39 162 VAL A O 1
ATOM 1048 N N . THR A 1 136 ? -22.668 -13.880 32.750 1.00 20.27 163 THR A N 1
ATOM 1049 C CA . THR A 1 136 ? -23.038 -13.312 34.040 1.00 21.51 163 THR A CA 1
ATOM 1050 C C . THR A 1 136 ? -23.337 -14.441 35.031 1.00 21.13 163 THR A C 1
ATOM 1051 O O . THR A 1 136 ? -22.479 -14.819 35.836 1.00 22.16 163 THR A O 1
ATOM 1055 N N . SER A 1 137 ? -24.524 -15.030 34.951 1.00 20.89 164 SER A N 1
ATOM 1056 C CA . SER A 1 137 ? -24.883 -16.085 35.884 1.00 19.97 164 SER A CA 1
ATOM 1057 C C . SER A 1 137 ? -24.294 -17.446 35.560 1.00 19.13 164 SER A C 1
ATOM 1058 O O . SER A 1 137 ? -23.810 -17.691 34.456 1.00 18.75 164 SER A O 1
ATOM 1061 N N . GLU A 1 138 ? -24.402 -18.367 36.507 1.00 20.34 165 GLU A N 1
ATOM 1062 C CA . GLU A 1 138 ? -24.053 -19.751 36.223 1.00 21.21 165 GLU A CA 1
ATOM 1063 C C . GLU A 1 138 ? -24.941 -20.349 35.123 1.00 20.06 165 GLU A C 1
ATOM 1064 O O . GLU A 1 138 ? -24.446 -21.154 34.321 1.00 20.16 165 GLU A O 1
ATOM 1070 N N . GLN A 1 139 ? -26.221 -19.960 35.061 1.00 21.09 166 GLN A N 1
ATOM 1071 C CA . GLN A 1 139 ? -27.097 -20.396 33.981 1.00 21.78 166 GLN A CA 1
ATOM 1072 C C . GLN A 1 139 ? -26.562 -19.914 32.635 1.00 20.35 166 GLN A C 1
ATOM 1073 O O . GLN A 1 139 ? -26.556 -20.666 31.668 1.00 20.53 166 GLN A O 1
ATOM 1079 N N . GLU A 1 140 ? -26.132 -18.657 32.564 1.00 19.65 167 GLU A N 1
ATOM 1080 C CA . GLU A 1 140 ? -25.514 -18.131 31.347 1.00 19.16 167 GLU A CA 1
ATOM 1081 C C . GLU A 1 140 ? -24.192 -18.830 31.008 1.00 18.12 167 GLU A C 1
ATOM 1082 O O . GLU A 1 140 ? -23.864 -18.996 29.831 1.00 18.24 167 GLU A O 1
ATOM 1088 N N . TRP A 1 141 ? -23.439 -19.255 32.018 1.00 17.39 168 TRP A N 1
ATOM 1089 C CA . TRP A 1 141 ? -22.205 -20.024 31.772 1.00 16.71 168 TRP A CA 1
ATOM 1090 C C . TRP A 1 141 ? -22.540 -21.351 31.096 1.00 16.69 168 TRP A C 1
ATOM 1091 O O . TRP A 1 141 ? -21.882 -21.741 30.123 1.00 16.51 168 TRP A O 1
ATOM 1102 N N . ASP A 1 142 ? -23.600 -22.008 31.567 1.00 17.39 169 ASP A N 1
ATOM 1103 C CA . ASP A 1 142 ? -24.036 -23.252 30.943 1.00 16.81 169 ASP A CA 1
ATOM 1104 C C . ASP A 1 142 ? -24.480 -22.987 29.508 1.00 16.59 169 ASP A C 1
ATOM 1105 O O . ASP A 1 142 ? -24.245 -23.826 28.651 1.00 17.57 169 ASP A O 1
ATOM 1110 N N . LYS A 1 143 ? -25.127 -21.849 29.264 1.00 16.64 170 LYS A N 1
ATOM 1111 C CA . LYS A 1 143 ? -25.612 -21.530 27.917 1.00 17.19 170 LYS A CA 1
ATOM 1112 C C . LYS A 1 143 ? -24.414 -21.282 27.003 1.00 16.38 170 LYS A C 1
ATOM 1113 O O . LYS A 1 143 ? -24.369 -21.820 25.904 1.00 16.80 170 LYS A O 1
ATOM 1119 N N . TYR A 1 144 ? -23.457 -20.466 27.441 1.00 16.90 171 TYR A N 1
ATOM 1120 C CA . TYR A 1 144 ? -22.273 -20.240 26.616 1.00 16.81 171 TYR A CA 1
ATOM 1121 C C . TYR A 1 144 ? -21.564 -21.561 26.303 1.00 16.01 171 TYR A C 1
ATOM 1122 O O . TYR A 1 144 ? -21.202 -21.825 25.146 1.00 16.54 171 TYR A O 1
ATOM 1131 N N . CYS A 1 145 ? -21.376 -22.388 27.337 1.00 14.58 172 CYS A N 1
ATOM 1132 C CA . CYS A 1 145 ? -20.699 -23.664 27.142 1.00 15.46 172 CYS A CA 1
ATOM 1133 C C . CYS A 1 145 ? -21.474 -24.581 26.206 1.00 14.74 172 CYS A C 1
ATOM 1134 O O . CYS A 1 145 ? -20.858 -25.357 25.473 1.00 15.39 172 CYS A O 1
ATOM 1137 N N . HIS A 1 146 ? -22.806 -24.513 26.260 1.00 14.56 173 HIS A N 1
ATOM 1138 C CA . HIS A 1 146 ? -23.638 -25.243 25.315 1.00 14.53 173 HIS A CA 1
ATOM 1139 C C . HIS A 1 146 ? -23.320 -24.841 23.880 1.00 15.24 173 HIS A C 1
ATOM 1140 O O . HIS A 1 146 ? -23.113 -25.684 23.002 1.00 15.89 173 HIS A O 1
ATOM 1147 N N . TYR A 1 147 ? -23.253 -23.540 23.647 1.00 15.56 174 TYR A N 1
ATOM 1148 C CA . TYR A 1 147 ? -23.073 -23.082 22.276 1.00 15.59 174 TYR A CA 1
ATOM 1149 C C . TYR A 1 147 ? -21.695 -23.425 21.733 1.00 16.22 174 TYR A C 1
ATOM 1150 O O . TYR A 1 147 ? -21.586 -23.700 20.546 1.00 19.66 174 TYR A O 1
ATOM 1159 N N . VAL A 1 148 ? -20.657 -23.447 22.570 1.00 15.65 175 VAL A N 1
ATOM 1160 C CA . VAL A 1 148 ? -19.312 -23.661 22.026 1.00 16.44 175 VAL A CA 1
ATOM 1161 C C . VAL A 1 148 ? -18.756 -25.088 22.196 1.00 16.06 175 VAL A C 1
ATOM 1162 O O . VAL A 1 148 ? -17.715 -25.433 21.613 1.00 17.02 175 VAL A O 1
ATOM 1166 N N . ALA A 1 149 ? -19.431 -25.910 22.994 1.00 14.57 176 ALA A N 1
ATOM 1167 C CA . ALA A 1 149 ? -18.911 -27.239 23.345 1.00 13.86 176 ALA A CA 1
ATOM 1168 C C . ALA A 1 149 ? -20.012 -28.270 23.515 1.00 14.17 176 ALA A C 1
ATOM 1169 O O . ALA A 1 149 ? -19.909 -29.396 23.012 1.00 13.72 176 ALA A O 1
ATOM 1171 N N . GLY A 1 150 ? -21.070 -27.924 24.244 1.00 14.49 177 GLY A N 1
ATOM 1172 C CA . GLY A 1 150 ? -22.179 -28.878 24.387 1.00 13.64 177 GLY A CA 1
ATOM 1173 C C . GLY A 1 150 ? -22.734 -29.303 23.038 1.00 13.47 177 GLY A C 1
ATOM 1174 O O . GLY A 1 150 ? -23.024 -30.489 22.838 1.00 14.57 177 GLY A O 1
ATOM 1175 N N . LEU A 1 151 ? -22.878 -28.357 22.115 1.00 13.16 178 LEU A N 1
ATOM 1176 C CA . LEU A 1 151 ? -23.371 -28.697 20.785 1.00 14.11 178 LEU A CA 1
ATOM 1177 C C . LEU A 1 151 ? -22.418 -29.593 20.008 1.00 13.93 178 LEU A C 1
ATOM 1178 O O . LEU A 1 151 ? -22.860 -30.329 19.137 1.00 14.93 178 LEU A O 1
ATOM 1183 N N . VAL A 1 152 ? -21.116 -29.512 20.299 1.00 14.55 179 VAL A N 1
ATOM 1184 C CA . VAL A 1 152 ? -20.138 -30.401 19.693 1.00 14.39 179 VAL A CA 1
ATOM 1185 C C . VAL A 1 152 ? -20.367 -31.822 20.201 1.00 13.56 179 VAL A C 1
ATOM 1186 O O . VAL A 1 152 ? -20.383 -32.764 19.407 1.00 14.78 179 VAL A O 1
ATOM 1190 N N . GLY A 1 153 ? -20.632 -31.969 21.503 1.00 14.11 180 GLY A N 1
ATOM 1191 C CA . GLY A 1 153 ? -20.957 -33.285 22.061 1.00 14.45 180 GLY A CA 1
ATOM 1192 C C . GLY A 1 153 ? -22.233 -33.844 21.442 1.00 14.71 180 GLY A C 1
ATOM 1193 O O . GLY A 1 153 ? -22.277 -35.004 21.053 1.00 15.22 180 GLY A O 1
ATOM 1194 N N . ILE A 1 154 ? -23.260 -33.010 21.301 1.00 14.23 181 ILE A N 1
ATOM 1195 C CA . ILE A 1 154 ? -24.496 -33.421 20.644 1.00 14.75 181 ILE A CA 1
ATOM 1196 C C . ILE A 1 154 ? -24.273 -33.794 19.184 1.00 14.34 181 ILE A C 1
ATOM 1197 O O . ILE A 1 154 ? -24.732 -34.854 18.730 1.00 15.75 181 ILE A O 1
ATOM 1202 N N . GLY A 1 155 ? -23.494 -32.975 18.471 1.00 13.92 182 GLY A N 1
ATOM 1203 C CA . GLY A 1 155 ? -23.220 -33.290 17.073 1.00 14.12 182 GLY A CA 1
ATOM 1204 C C . GLY A 1 155 ? -22.457 -34.595 16.904 1.00 13.69 182 GLY A C 1
ATOM 1205 O O . GLY A 1 155 ? -22.801 -35.410 16.036 1.00 15.23 182 GLY A O 1
ATOM 1206 N N . LEU A 1 156 ? -21.390 -34.776 17.683 1.00 13.74 183 LEU A N 1
ATOM 1207 C CA . LEU A 1 156 ? -20.643 -36.033 17.590 1.00 14.45 183 LEU A CA 1
ATOM 1208 C C . LEU A 1 156 ? -21.537 -37.240 17.863 1.00 14.04 183 LEU A C 1
ATOM 1209 O O . LEU A 1 156 ? -21.463 -38.253 17.161 1.00 14.99 183 LEU A O 1
ATOM 1214 N N . SER A 1 157 ? -22.383 -37.124 18.882 1.00 13.84 184 SER A N 1
ATOM 1215 C CA . SER A 1 157 ? -23.266 -38.221 19.253 1.00 14.99 184 SER A CA 1
ATOM 1216 C C . SER A 1 157 ? -24.223 -38.565 18.106 1.00 15.48 184 SER A C 1
ATOM 1217 O O . SER A 1 157 ? -24.511 -39.743 17.862 1.00 17.13 184 SER A O 1
ATOM 1220 N N . ARG A 1 158 ? -24.718 -37.532 17.423 1.00 15.70 185 ARG A N 1
ATOM 1221 C CA . ARG A 1 158 ? -25.598 -37.739 16.281 1.00 15.76 185 ARG A CA 1
ATOM 1222 C C . ARG A 1 158 ? -24.824 -38.345 15.111 1.00 15.77 185 ARG A C 1
ATOM 1223 O O . ARG A 1 158 ? -25.390 -39.153 14.374 1.00 18.56 185 ARG A O 1
ATOM 1231 N N . LEU A 1 159 ? -23.544 -38.009 14.955 1.00 16.10 186 LEU A N 1
ATOM 1232 C CA . LEU A 1 159 ? -22.735 -38.689 13.939 1.00 16.62 186 LEU A CA 1
ATOM 1233 C C . LEU A 1 159 ? -22.532 -40.170 14.296 1.00 17.62 186 LEU A C 1
ATOM 1234 O O . LEU A 1 159 ? -22.656 -41.044 13.434 1.00 18.96 186 LEU A O 1
ATOM 1239 N N . PHE A 1 160 ? -22.244 -40.482 15.561 1.00 17.81 187 PHE A N 1
ATOM 1240 C CA . PHE A 1 160 ? -22.083 -41.889 15.970 1.00 18.09 187 PHE A CA 1
ATOM 1241 C C . PHE A 1 160 ? -23.349 -42.712 15.717 1.00 17.90 187 PHE A C 1
ATOM 1242 O O . PHE A 1 160 ? -23.290 -43.826 15.179 1.00 18.86 187 PHE A O 1
ATOM 1250 N N . SER A 1 161 ? -24.501 -42.171 16.093 1.00 17.24 188 SER A N 1
ATOM 1251 C CA . SER A 1 161 ? -25.752 -42.876 15.819 1.00 18.00 188 SER A CA 1
ATOM 1252 C C . SER A 1 161 ? -26.067 -42.959 14.329 1.00 18.62 188 SER A C 1
ATOM 1253 O O . SER A 1 161 ? -26.552 -43.994 13.862 1.00 19.39 188 SER A O 1
ATOM 1256 N N . ALA A 1 162 ? -25.778 -41.899 13.575 1.00 18.04 189 ALA A N 1
ATOM 1257 C CA . ALA A 1 162 ? -26.041 -41.928 12.134 1.00 18.15 189 ALA A CA 1
ATOM 1258 C C . ALA A 1 162 ? -25.211 -42.993 11.432 1.00 18.22 189 ALA A C 1
ATOM 1259 O O . ALA A 1 162 ? -25.686 -43.626 10.478 1.00 19.90 189 ALA A O 1
ATOM 1261 N N . SER A 1 163 ? -23.983 -43.194 11.910 1.00 17.94 190 SER A N 1
ATOM 1262 C CA . SER A 1 163 ? -23.077 -44.172 11.313 1.00 18.54 190 SER A CA 1
ATOM 1263 C C . SER A 1 163 ? -23.507 -45.605 11.609 1.00 18.51 190 SER A C 1
ATOM 1264 O O . SER A 1 163 ? -23.053 -46.529 10.931 1.00 20.05 190 SER A O 1
ATOM 1267 N N . GLU A 1 164 ? -24.360 -45.760 12.622 1.00 18.19 191 GLU A N 1
ATOM 1268 C CA . GLU A 1 164 ? -24.860 -47.049 13.115 1.00 18.95 191 GLU A CA 1
ATOM 1269 C C . GLU A 1 164 ? -23.807 -47.884 13.845 1.00 18.12 191 GLU A C 1
ATOM 1270 O O . GLU A 1 164 ? -24.069 -49.031 14.200 1.00 20.25 191 GLU A O 1
ATOM 1276 N N . PHE A 1 165 ? -22.642 -47.304 14.137 1.00 17.45 192 PHE A N 1
ATOM 1277 C CA . PHE A 1 165 ? -21.738 -47.998 15.054 1.00 17.80 192 PHE A CA 1
ATOM 1278 C C . PHE A 1 165 ? -22.204 -47.906 16.510 1.00 18.12 192 PHE A C 1
ATOM 1279 O O . PHE A 1 165 ? -21.808 -48.713 17.356 1.00 18.41 192 PHE A O 1
ATOM 1287 N N . GLU A 1 166 ? -23.057 -46.926 16.799 1.00 17.88 193 GLU A N 1
ATOM 1288 C CA . GLU A 1 166 ? -23.654 -46.804 18.135 1.00 17.88 193 GLU A CA 1
ATOM 1289 C C . GLU A 1 166 ? -25.167 -46.847 18.010 1.00 18.52 193 GLU A C 1
ATOM 1290 O O . GLU A 1 166 ? -25.709 -46.602 16.933 1.00 19.85 193 GLU A O 1
ATOM 1296 N N . ASP A 1 167 ? -25.827 -47.168 19.118 1.00 18.73 194 ASP A N 1
ATOM 1297 C CA . ASP A 1 167 ? -27.287 -47.223 19.150 1.00 20.10 194 ASP A CA 1
ATOM 1298 C C . ASP A 1 167 ? -27.912 -45.836 19.000 1.00 19.10 194 ASP A C 1
ATOM 1299 O O . ASP A 1 167 ? -27.269 -44.834 19.297 1.00 18.25 194 ASP A O 1
ATOM 1304 N N . PRO A 1 168 ? -29.191 -45.775 18.591 1.00 19.71 195 PRO A N 1
ATOM 1305 C CA . PRO A 1 168 ? -29.859 -44.485 18.448 1.00 20.05 195 PRO A CA 1
ATOM 1306 C C . PRO A 1 168 ? -29.884 -43.657 19.734 1.00 19.93 195 PRO A C 1
ATOM 1307 O O . PRO A 1 168 ? -29.857 -42.424 19.641 1.00 20.04 195 PRO A O 1
ATOM 1311 N N . LEU A 1 169 ? -29.901 -44.311 20.901 1.00 19.09 196 LEU A N 1
ATOM 1312 C CA . LEU A 1 169 ? -29.898 -43.619 22.189 1.00 19.77 196 LEU A CA 1
ATOM 1313 C C . LEU A 1 169 ? -28.765 -42.602 22.329 1.00 18.62 196 LEU A C 1
ATOM 1314 O O . LEU A 1 169 ? -28.943 -41.545 22.940 1.00 19.82 196 LEU A O 1
ATOM 1319 N N . VAL A 1 170 ? -27.600 -42.900 21.765 1.00 17.76 197 VAL A N 1
ATOM 1320 C CA . VAL A 1 170 ? -26.457 -42.021 21.970 1.00 17.19 197 VAL A CA 1
ATOM 1321 C C . VAL A 1 170 ? -26.766 -40.648 21.364 1.00 17.72 197 VAL A C 1
ATOM 1322 O O . VAL A 1 170 ? -26.537 -39.613 21.994 1.00 18.17 197 VAL A O 1
ATOM 1326 N N . GLY A 1 171 ? -27.275 -40.615 20.132 1.00 18.08 198 GLY A N 1
ATOM 1327 C CA . GLY A 1 171 ? -27.681 -39.338 19.526 1.00 19.28 198 GLY A CA 1
ATOM 1328 C C . GLY A 1 171 ? -28.930 -38.724 20.128 1.00 19.58 198 GLY A C 1
ATOM 1329 O O . GLY A 1 171 ? -29.068 -37.492 20.119 1.00 21.07 198 GLY A O 1
ATOM 1330 N N . GLU A 1 172 ? -29.834 -39.556 20.650 1.00 19.48 199 GLU A N 1
ATOM 1331 C CA . GLU A 1 172 ? -31.090 -39.061 21.227 1.00 20.89 199 GLU A CA 1
ATOM 1332 C C . GLU A 1 172 ? -30.917 -38.345 22.566 1.00 19.80 199 GLU A C 1
ATOM 1333 O O . GLU A 1 172 ? -31.658 -37.380 22.846 1.00 20.66 199 GLU A O 1
ATOM 1339 N N . ASP A 1 173 ? -29.981 -38.810 23.398 1.00 18.43 200 ASP A N 1
ATOM 1340 C CA . ASP A 1 173 ? -29.875 -38.269 24.758 1.00 17.99 200 ASP A CA 1
ATOM 1341 C C . ASP A 1 173 ? -28.983 -37.034 24.716 1.00 17.86 200 ASP A C 1
ATOM 1342 O O . ASP A 1 173 ? -27.790 -37.026 25.057 1.00 17.92 200 ASP A O 1
ATOM 1347 N N . THR A 1 174 ? -29.629 -35.939 24.342 1.00 17.75 201 THR A N 1
ATOM 1348 C CA . THR A 1 174 ? -28.869 -34.710 24.158 1.00 17.96 201 THR A CA 1
ATOM 1349 C C . THR A 1 174 ? -28.434 -34.107 25.488 1.00 17.48 201 THR A C 1
ATOM 1350 O O . THR A 1 174 ? -27.491 -33.329 25.506 1.00 17.93 201 THR A O 1
ATOM 1354 N N . GLU A 1 175 ? -29.090 -34.451 26.593 1.00 18.26 202 GLU A N 1
ATOM 1355 C CA . GLU A 1 175 ? -28.690 -33.959 27.906 1.00 18.71 202 GLU A CA 1
ATOM 1356 C C . GLU A 1 175 ? -27.325 -34.528 28.281 1.00 17.14 202 GLU A C 1
ATOM 1357 O O . GLU A 1 175 ? -26.413 -33.788 28.671 1.00 17.05 202 GLU A O 1
ATOM 1363 N N . ARG A 1 176 ? -27.150 -35.841 28.110 1.00 16.36 203 ARG A N 1
ATOM 1364 C CA . ARG A 1 176 ? -25.861 -36.461 28.436 1.00 16.05 203 ARG A CA 1
ATOM 1365 C C . ARG A 1 176 ? -24.768 -35.994 27.466 1.00 15.12 203 ARG A C 1
ATOM 1366 O O . ARG A 1 176 ? -23.630 -35.728 27.890 1.00 15.13 203 ARG A O 1
ATOM 1374 N N . ALA A 1 177 ? -25.096 -35.893 26.175 1.00 14.47 204 ALA A N 1
ATOM 1375 C CA . ALA A 1 177 ? -24.103 -35.425 25.194 1.00 14.22 204 ALA A CA 1
ATOM 1376 C C . ALA A 1 177 ? -23.661 -33.986 25.489 1.00 13.37 204 ALA A C 1
ATOM 1377 O O . ALA A 1 177 ? -22.464 -33.639 25.411 1.00 14.77 204 ALA A O 1
ATOM 1379 N N . ASN A 1 178 ? -24.625 -33.143 25.863 1.00 14.25 205 ASN A N 1
ATOM 1380 C CA . ASN A 1 178 ? -24.309 -31.757 26.199 1.00 13.80 205 ASN A CA 1
ATOM 1381 C C . ASN A 1 178 ? -23.383 -31.688 27.409 1.00 14.22 205 ASN A C 1
ATOM 1382 O O . ASN A 1 178 ? -22.421 -30.904 27.442 1.00 14.74 205 ASN A O 1
ATOM 1387 N N . SER A 1 179 ? -23.649 -32.548 28.390 1.00 15.10 206 SER A N 1
ATOM 1388 C CA . SER A 1 179 ? -22.805 -32.601 29.598 1.00 15.43 206 SER A CA 1
ATOM 1389 C C . SER A 1 179 ? -21.364 -32.976 29.286 1.00 14.89 206 SER A C 1
ATOM 1390 O O . SER A 1 179 ? -20.463 -32.458 29.946 1.00 15.97 206 SER A O 1
ATOM 1393 N N . MET A 1 180 ? -21.161 -33.854 28.305 1.00 14.62 207 MET A N 1
ATOM 1394 C CA . MET A 1 180 ? -19.804 -34.205 27.869 1.00 14.61 207 MET A CA 1
ATOM 1395 C C . MET A 1 180 ? -19.054 -32.952 27.455 1.00 15.14 207 MET A C 1
ATOM 1396 O O . MET A 1 180 ? -17.910 -32.740 27.847 1.00 16.17 207 MET A O 1
ATOM 1401 N N . GLY A 1 181 ? -19.696 -32.113 26.652 1.00 14.60 208 GLY A N 1
ATOM 1402 C CA . GLY A 1 181 ? -19.063 -30.851 26.236 1.00 14.48 208 GLY A CA 1
ATOM 1403 C C . GLY A 1 181 ? -18.911 -29.815 27.341 1.00 14.44 208 GLY A C 1
ATOM 1404 O O . GLY A 1 181 ? -17.871 -29.143 27.409 1.00 15.79 208 GLY A O 1
ATOM 1405 N N . LEU A 1 182 ? -19.933 -29.665 28.189 1.00 14.76 209 LEU A N 1
ATOM 1406 C CA . LEU A 1 182 ? -19.818 -28.736 29.312 1.00 14.71 209 LEU A CA 1
ATOM 1407 C C . LEU A 1 182 ? -18.667 -29.088 30.236 1.00 14.91 209 LEU A C 1
ATOM 1408 O O . LEU A 1 182 ? -17.959 -28.184 30.699 1.00 15.94 209 LEU A O 1
ATOM 1413 N N . PHE A 1 183 ? -18.459 -30.382 30.496 1.00 14.82 210 PHE A N 1
ATOM 1414 C CA . PHE A 1 183 ? -17.404 -30.735 31.437 1.00 14.86 210 PHE A CA 1
ATOM 1415 C C . PHE A 1 183 ? -16.049 -30.318 30.850 1.00 14.98 210 PHE A C 1
ATOM 1416 O O . PHE A 1 183 ? -15.211 -29.720 31.550 1.00 16.40 210 PHE A O 1
ATOM 1424 N N . LEU A 1 184 ? -15.830 -30.608 29.569 1.00 14.82 211 LEU A N 1
ATOM 1425 C CA . LEU A 1 184 ? -14.548 -30.248 28.955 1.00 15.02 211 LEU A CA 1
ATOM 1426 C C . LEU A 1 184 ? -14.362 -28.739 28.899 1.00 14.57 211 LEU A C 1
ATOM 1427 O O . LEU A 1 184 ? -13.266 -28.231 29.207 1.00 16.45 211 LEU A O 1
ATOM 1432 N N . GLN A 1 185 ? -15.419 -28.030 28.501 1.00 14.81 212 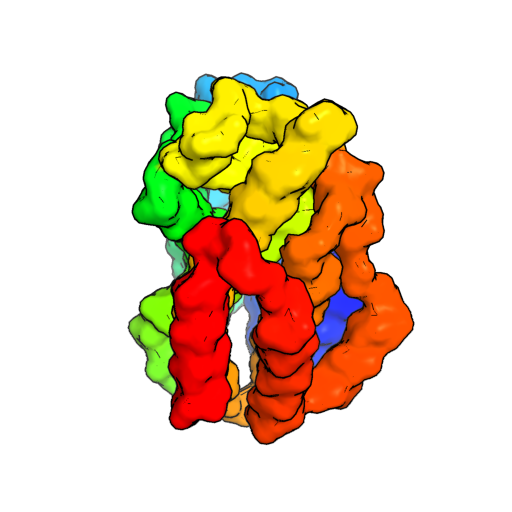GLN A N 1
ATOM 1433 C CA . GLN A 1 185 ? -15.279 -26.596 28.290 1.00 15.02 212 GLN A CA 1
ATOM 1434 C C . GLN A 1 185 ? -15.092 -25.866 29.612 1.00 14.65 212 GLN A C 1
ATOM 1435 O O . GLN A 1 185 ? -14.276 -24.923 29.674 1.00 15.49 212 GLN A O 1
ATOM 1441 N N . LYS A 1 186 ? -15.856 -26.248 30.639 1.00 13.97 213 LYS A N 1
ATOM 1442 C CA . LYS A 1 186 ? -15.666 -25.592 31.940 1.00 14.49 213 LYS A CA 1
ATOM 1443 C C . LYS A 1 186 ? -14.257 -25.843 32.469 1.00 14.69 213 LYS A C 1
ATOM 1444 O O . LYS A 1 186 ? -13.615 -24.946 33.030 1.00 15.55 213 LYS A O 1
ATOM 1450 N N . THR A 1 187 ? -13.774 -27.066 32.270 1.00 14.55 214 THR A N 1
ATOM 1451 C CA . THR A 1 187 ? -12.410 -27.394 32.700 1.00 15.20 214 THR A CA 1
ATOM 1452 C C . THR A 1 187 ? -11.375 -26.524 31.981 1.00 15.77 214 THR A C 1
ATOM 1453 O O . THR A 1 187 ? -10.464 -25.972 32.621 1.00 16.33 214 THR A O 1
ATOM 1457 N N . ASN A 1 188 ? -11.538 -26.383 30.667 1.00 15.91 215 ASN A N 1
ATOM 1458 C CA . ASN A 1 188 ? -10.599 -25.552 29.914 1.00 17.75 215 ASN A CA 1
ATOM 1459 C C . ASN A 1 188 ? -10.663 -24.086 30.345 1.00 16.78 215 ASN A C 1
ATOM 1460 O O . ASN A 1 188 ? -9.626 -23.431 30.479 1.00 17.05 215 ASN A O 1
ATOM 1465 N N . ILE A 1 189 ? -11.872 -23.573 30.580 1.00 15.18 216 ILE A N 1
ATOM 1466 C CA . ILE A 1 189 ? -12.042 -22.174 30.991 1.00 15.87 216 ILE A CA 1
ATOM 1467 C C . ILE A 1 189 ? -11.378 -21.915 32.345 1.00 16.63 216 ILE A C 1
ATOM 1468 O O . ILE A 1 189 ? -10.737 -20.885 32.569 1.00 16.62 216 ILE A O 1
ATOM 1473 N N . ILE A 1 190 ? -11.545 -22.858 33.267 1.00 16.32 217 ILE A N 1
ATOM 1474 C CA . ILE A 1 190 ? -10.943 -22.722 34.586 1.00 16.73 217 ILE A CA 1
ATOM 1475 C C . ILE A 1 190 ? -9.425 -22.734 34.446 1.00 16.73 217 ILE A C 1
ATOM 1476 O O . ILE A 1 190 ? -8.724 -21.863 34.979 1.00 18.95 217 ILE A O 1
ATOM 1481 N N . ARG A 1 191 ? -8.916 -23.721 33.714 1.00 17.50 218 ARG A N 1
ATOM 1482 C CA . ARG A 1 191 ? -7.464 -23.863 33.585 1.00 18.94 218 ARG A CA 1
ATOM 1483 C C . ARG A 1 191 ? -6.822 -22.655 32.909 1.00 19.71 218 ARG A C 1
ATOM 1484 O O . ARG A 1 191 ? -5.697 -22.267 33.245 1.00 20.73 218 ARG A O 1
ATOM 1492 N N . ASP A 1 192 ? -7.525 -22.075 31.942 1.00 18.58 219 ASP A N 1
ATOM 1493 C CA . ASP A 1 192 ? -6.931 -21.054 31.084 1.00 19.50 219 ASP A CA 1
ATOM 1494 C C . ASP A 1 192 ? -7.196 -19.631 31.541 1.00 19.55 219 ASP A C 1
ATOM 1495 O O . ASP A 1 192 ? -7.013 -18.699 30.759 1.00 21.15 219 ASP A O 1
ATOM 1500 N N . TYR A 1 193 ? -7.552 -19.456 32.809 1.00 18.79 220 TYR A N 1
ATOM 1501 C CA . TYR A 1 193 ? -7.729 -18.108 33.364 1.00 19.89 220 TYR A CA 1
ATOM 1502 C C . TYR A 1 193 ? -6.672 -17.106 32.893 1.00 20.92 220 TYR A C 1
ATOM 1503 O O . TYR A 1 193 ? -7.015 -16.040 32.381 1.00 21.73 220 TYR A O 1
ATOM 1512 N N . LEU A 1 194 ? -5.396 -17.428 33.078 1.00 21.82 221 LEU A N 1
ATOM 1513 C CA . LEU A 1 194 ? -4.361 -16.428 32.840 1.00 24.61 221 LEU A CA 1
ATOM 1514 C C . LEU A 1 194 ? -4.093 -16.194 31.360 1.00 26.05 221 LEU A C 1
ATOM 1515 O O . LEU A 1 194 ? -3.961 -15.052 30.924 1.00 27.24 221 LEU A O 1
ATOM 1520 N N . GLU A 1 195 ? -4.026 -17.269 30.584 1.00 27.33 222 GLU A N 1
ATOM 1521 C CA . GLU A 1 195 ? -3.855 -17.142 29.139 1.00 29.47 222 GLU A CA 1
ATOM 1522 C C . GLU A 1 195 ? -4.987 -16.322 28.529 1.00 28.77 222 GLU A C 1
ATOM 1523 O O . GLU A 1 195 ? -4.759 -15.498 27.644 1.00 29.95 222 GLU A O 1
ATOM 1529 N N . ASP A 1 196 ? -6.212 -16.561 28.990 1.00 27.11 223 ASP A N 1
ATOM 1530 C CA . ASP A 1 196 ? -7.355 -15.802 28.508 1.00 26.88 223 ASP A CA 1
ATOM 1531 C C . ASP A 1 196 ? -7.237 -14.337 28.902 1.00 28.94 223 ASP A C 1
ATOM 1532 O O . ASP A 1 196 ? -7.466 -13.457 28.072 1.00 29.93 223 ASP A O 1
ATOM 1537 N N . GLN A 1 197 ? -6.812 -14.091 30.139 1.00 30.09 224 GLN A N 1
ATOM 1538 C CA . GLN A 1 197 ? -6.517 -12.747 30.621 1.00 33.14 224 GLN A CA 1
ATOM 1539 C C . GLN A 1 197 ? -5.607 -12.025 29.639 1.00 34.02 224 GLN A C 1
ATOM 1540 O O . GLN A 1 197 ? -5.842 -10.862 29.284 1.00 34.74 224 GLN A O 1
ATOM 1546 N N . GLN A 1 198 ? -4.575 -12.738 29.195 1.00 34.21 225 GLN A N 1
ATOM 1547 C CA . GLN A 1 198 ? -3.480 -12.113 28.446 1.00 36.59 225 GLN A CA 1
ATOM 1548 C C . GLN A 1 198 ? -3.882 -11.806 27.005 1.00 36.61 225 GLN A C 1
ATOM 1549 O O . GLN A 1 198 ? -3.309 -10.920 26.364 1.00 37.45 225 GLN A O 1
ATOM 1555 N N . GLY A 1 199 ? -4.893 -12.518 26.517 1.00 36.24 226 GLY A N 1
ATOM 1556 C CA . GLY A 1 199 ? -5.484 -12.269 25.207 1.00 36.67 226 GLY A CA 1
ATOM 1557 C C . GLY A 1 199 ? -6.711 -11.382 25.283 1.00 36.31 226 GLY A C 1
ATOM 1558 O O . GLY A 1 199 ? -7.428 -11.217 24.289 1.00 37.60 226 GLY A O 1
ATOM 1559 N N . GLY A 1 200 ? -6.962 -10.833 26.469 1.00 35.82 227 GLY A N 1
ATOM 1560 C CA . GLY A 1 200 ? -8.112 -9.959 26.702 1.00 35.16 227 GLY A CA 1
ATOM 1561 C C . GLY A 1 200 ? -9.487 -10.597 26.645 1.00 34.32 227 GLY A C 1
ATOM 1562 O O . GLY A 1 200 ? -10.462 -9.929 26.292 1.00 34.54 227 GLY A O 1
ATOM 1563 N N . ARG A 1 201 ? -9.569 -11.876 27.010 1.00 32.61 228 ARG A N 1
ATOM 1564 C CA . ARG A 1 201 ? -10.841 -12.608 27.024 1.00 31.21 228 ARG A CA 1
ATOM 1565 C C . ARG A 1 201 ? -11.238 -12.971 28.448 1.00 30.00 228 ARG A C 1
ATOM 1566 O O . ARG A 1 201 ? -10.366 -13.252 29.284 1.00 31.06 228 ARG A O 1
ATOM 1574 N N . GLU A 1 202 ? -12.545 -12.963 28.699 1.00 27.38 229 GLU A N 1
ATOM 1575 C CA . GLU A 1 202 ? -13.072 -13.282 30.023 1.00 26.68 229 GLU A CA 1
ATOM 1576 C C . GLU A 1 202 ? -14.240 -14.243 29.916 1.00 24.59 229 GLU A C 1
ATOM 1577 O O . GLU A 1 202 ? -15.264 -13.946 29.290 1.00 25.96 229 GLU A O 1
ATOM 1583 N N . PHE A 1 203 ? -14.085 -15.401 30.544 1.00 21.63 230 PHE A N 1
ATOM 1584 C CA . PHE A 1 203 ? -15.089 -16.455 30.464 1.00 20.49 230 PHE A CA 1
ATOM 1585 C C . PHE A 1 203 ? -15.597 -16.941 31.812 1.00 19.09 230 PHE A C 1
ATOM 1586 O O . PHE A 1 203 ? -16.535 -17.730 31.845 1.00 20.81 230 PHE A O 1
ATOM 1594 N N . TRP A 1 204 ? -14.970 -16.527 32.905 1.00 17.41 231 TRP A N 1
ATOM 1595 C CA . TRP A 1 204 ? -15.477 -16.901 34.223 1.00 17.23 231 TRP A CA 1
ATOM 1596 C C . TRP A 1 204 ? -16.769 -16.129 34.510 1.00 17.38 231 TRP A C 1
ATOM 1597 O O . TRP A 1 204 ? -16.860 -14.933 34.198 1.00 19.55 231 TRP A O 1
ATOM 1608 N N . PRO A 1 205 ? -17.782 -16.794 35.089 1.00 17.54 232 PRO A N 1
ATOM 1609 C CA . PRO A 1 205 ? -19.070 -16.108 35.275 1.00 17.95 232 PRO A CA 1
ATOM 1610 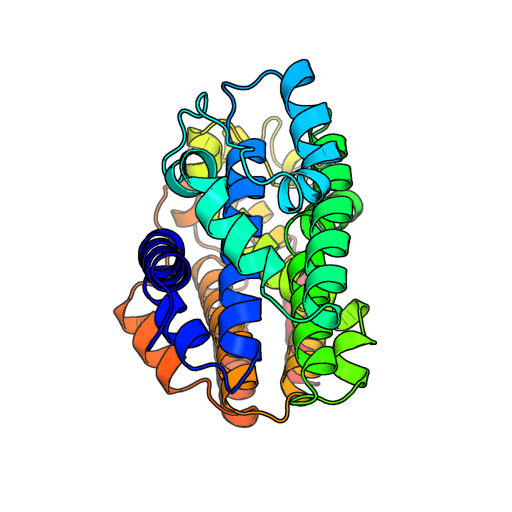C C . PRO A 1 205 ? -19.027 -14.986 36.317 1.00 18.85 232 PRO A C 1
ATOM 1611 O O . PRO A 1 205 ? -18.601 -15.191 37.453 1.00 18.72 232 PRO A O 1
ATOM 1615 N N . GLN A 1 206 ? -19.527 -13.824 35.906 1.00 19.14 233 GLN A N 1
ATOM 1616 C CA . GLN A 1 206 ? -19.432 -12.613 36.698 1.00 20.66 233 GLN A CA 1
ATOM 1617 C C . GLN A 1 206 ? -20.205 -12.704 38.006 1.00 20.71 233 GLN A C 1
ATOM 1618 O O . GLN A 1 206 ? -19.768 -12.155 39.026 1.00 22.63 233 GLN A O 1
ATOM 1624 N N . GLU A 1 207 ? -21.325 -13.424 38.011 1.00 20.14 234 GLU A N 1
ATOM 1625 C CA . GLU A 1 207 ? -22.080 -13.568 39.269 1.00 22.62 234 GLU A CA 1
ATOM 1626 C C . GLU A 1 207 ? -21.299 -14.338 40.336 1.00 22.74 234 GLU A C 1
ATOM 1627 O O . GLU A 1 207 ? -21.520 -14.151 41.532 1.00 24.86 234 GLU A O 1
ATOM 1633 N N . VAL A 1 208 ? -20.334 -15.149 39.907 1.00 20.69 235 VAL A N 1
ATOM 1634 C CA . VAL A 1 208 ? -19.437 -15.832 40.838 1.00 20.58 235 VAL A CA 1
ATOM 1635 C C . VAL A 1 208 ? -18.220 -14.990 41.203 1.00 19.73 235 VAL A C 1
ATOM 1636 O O . VAL A 1 208 ? -17.979 -14.702 42.384 1.00 20.50 235 VAL A O 1
ATOM 1640 N N . TRP A 1 209 ? -17.471 -14.533 40.204 1.00 18.50 236 TRP A N 1
ATOM 1641 C CA . TRP A 1 209 ? -16.227 -13.853 40.558 1.00 18.57 236 TRP A CA 1
ATOM 1642 C C . TRP A 1 209 ? -16.467 -12.514 41.256 1.00 19.22 236 TRP A C 1
ATOM 1643 O O . TRP A 1 209 ? -15.637 -12.093 42.063 1.00 20.10 236 TRP A O 1
ATOM 1654 N N . SER A 1 210 ? -17.588 -11.864 40.957 1.00 19.57 237 SER A N 1
ATOM 1655 C CA . SER A 1 210 ? -17.841 -10.542 41.530 1.00 21.63 237 SER A CA 1
ATOM 1656 C C . SER A 1 210 ? -18.144 -10.576 43.033 1.00 22.59 237 SER A C 1
ATOM 1657 O O . SER A 1 210 ? -18.197 -9.526 43.680 1.00 23.90 237 SER A O 1
ATOM 1660 N N . ARG A 1 211 ? -18.324 -11.777 43.578 1.00 23.11 238 ARG A N 1
ATOM 1661 C CA . ARG A 1 211 ? -18.500 -11.928 45.020 1.00 24.66 238 ARG A CA 1
ATOM 1662 C C . ARG A 1 211 ? -17.145 -11.890 45.707 1.00 24.98 238 ARG A C 1
ATOM 1663 O O . ARG A 1 211 ? -17.092 -11.808 46.929 1.00 28.12 238 ARG A O 1
ATOM 1671 N N . TYR A 1 212 ? -16.064 -11.930 44.928 1.00 23.38 239 TYR A N 1
ATOM 1672 C CA . TYR A 1 212 ? -14.709 -11.933 45.476 1.00 22.59 239 TYR A CA 1
ATOM 1673 C C . TYR A 1 212 ? -13.915 -10.667 45.173 1.00 22.81 239 TYR A C 1
ATOM 1674 O O . TYR A 1 212 ? -13.198 -10.146 46.040 1.00 24.36 239 TYR A O 1
ATOM 1683 N N . VAL A 1 213 ? -14.018 -10.187 43.934 1.00 21.71 240 VAL A N 1
ATOM 1684 C CA . VAL A 1 213 ? -13.207 -9.055 43.460 1.00 21.32 240 VAL A CA 1
ATOM 1685 C C . VAL A 1 213 ? -14.037 -8.184 42.530 1.00 20.94 240 VAL A C 1
ATOM 1686 O O . VAL A 1 213 ? -15.096 -8.606 42.069 1.00 21.44 240 VAL A O 1
ATOM 1690 N N . LYS A 1 214 ? -13.575 -6.964 42.269 1.00 20.39 241 LYS A N 1
ATOM 1691 C CA . LYS A 1 214 ? -14.364 -6.030 41.469 1.00 20.29 241 LYS A CA 1
ATOM 1692 C C . LYS A 1 214 ? -14.191 -6.209 39.969 1.00 19.36 241 LYS A C 1
ATOM 1693 O O . LYS A 1 214 ? -15.062 -5.786 39.209 1.00 20.84 241 LYS A O 1
ATOM 1699 N N . LYS A 1 215 ? -13.061 -6.768 39.541 1.00 20.32 242 LYS A N 1
ATOM 1700 C CA . LYS A 1 215 ? -12.735 -7.018 38.135 1.00 19.57 242 LYS A CA 1
ATOM 1701 C C . LYS A 1 215 ? -12.096 -8.397 38.062 1.00 19.11 242 LYS A C 1
ATOM 1702 O O . LYS A 1 215 ? -11.261 -8.730 38.900 1.00 19.85 242 LYS A O 1
ATOM 1708 N N . LEU A 1 216 ? -12.453 -9.183 37.052 1.00 18.48 243 LEU A N 1
ATOM 1709 C CA . LEU A 1 216 ? -11.922 -10.542 36.936 1.00 18.33 243 LEU A CA 1
ATOM 1710 C C . LEU A 1 216 ? -10.397 -10.571 36.873 1.00 19.60 243 LEU A C 1
ATOM 1711 O O . LEU A 1 216 ? -9.790 -11.474 37.440 1.00 19.66 243 LEU A O 1
ATOM 1716 N N . GLY A 1 217 ? -9.792 -9.572 36.236 1.00 19.64 244 GLY A N 1
ATOM 1717 C CA . GLY A 1 217 ? -8.330 -9.457 36.192 1.00 21.17 244 GLY A CA 1
ATOM 1718 C C . GLY A 1 217 ? -7.646 -9.287 37.531 1.00 21.98 244 GLY A C 1
ATOM 1719 O O . GLY A 1 217 ? -6.424 -9.459 37.644 1.00 22.70 244 GLY A O 1
ATOM 1720 N N .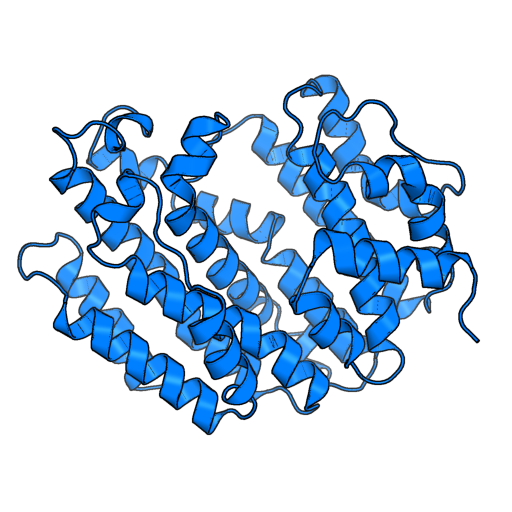 ASP A 1 218 ? -8.419 -8.936 38.555 1.00 20.68 245 ASP A N 1
ATOM 1721 C CA . ASP A 1 218 ? -7.821 -8.745 39.869 1.00 21.83 245 ASP A CA 1
ATOM 1722 C C . ASP A 1 218 ? -7.299 -10.032 40.484 1.00 21.59 245 ASP A C 1
ATOM 1723 O O . ASP A 1 218 ? -6.459 -9.980 41.383 1.00 23.03 245 ASP A O 1
ATOM 1728 N N . PHE A 1 219 ? -7.717 -11.176 39.951 1.00 21.64 246 PHE A N 1
ATOM 1729 C CA . PHE A 1 219 ? -7.230 -12.445 40.479 1.00 21.82 246 PHE A CA 1
ATOM 1730 C C . PHE A 1 219 ? -5.784 -12.690 40.071 1.00 23.48 246 PHE A C 1
ATOM 1731 O O . PHE A 1 219 ? -5.142 -13.584 40.624 1.00 24.00 246 PHE A O 1
ATOM 1739 N N . ALA A 1 220 ? -5.271 -11.917 39.117 1.00 23.25 247 ALA A N 1
ATOM 1740 C CA . ALA A 1 220 ? -3.858 -12.056 38.757 1.00 25.67 247 ALA A CA 1
ATOM 1741 C C . ALA A 1 220 ? -2.934 -11.302 39.712 1.00 26.79 247 ALA A C 1
ATOM 1742 O O . ALA A 1 220 ? -1.712 -11.503 39.700 1.00 29.08 247 ALA A O 1
ATOM 1744 N N . LYS A 1 221 ? -3.500 -10.452 40.564 1.00 26.62 248 LYS A N 1
ATOM 1745 C CA . LYS A 1 221 ? -2.693 -9.661 41.505 1.00 27.65 248 LYS A CA 1
ATOM 1746 C C . LYS A 1 221 ? -2.348 -10.497 42.727 1.00 28.21 248 LYS A C 1
ATOM 1747 O O . LYS A 1 221 ? -3.234 -11.104 43.327 1.00 28.25 248 LYS A O 1
ATOM 1753 N N . PRO A 1 222 ? -1.055 -10.527 43.100 1.00 30.57 249 PRO A N 1
ATOM 1754 C CA . PRO A 1 222 ? -0.653 -11.410 44.187 1.00 31.00 249 PRO A CA 1
ATOM 1755 C C . PRO A 1 222 ? -1.435 -11.207 45.486 1.00 31.05 249 PRO A C 1
ATOM 1756 O O . PRO A 1 222 ? -1.666 -12.169 46.222 1.00 31.49 249 PRO A O 1
ATOM 1760 N N . GLU A 1 223 ? -1.826 -9.972 45.782 1.00 30.99 250 GLU A N 1
ATOM 1761 C CA . GLU A 1 223 ? -2.489 -9.688 47.046 1.00 31.46 250 GLU A CA 1
ATOM 1762 C C . GLU A 1 223 ? -3.865 -10.348 47.147 1.00 29.78 250 GLU A C 1
ATOM 1763 O O . GLU A 1 223 ? -4.398 -10.485 48.250 1.00 30.69 250 GLU A O 1
ATOM 1769 N N . ASN A 1 224 ? -4.425 -10.778 46.015 1.00 27.97 251 ASN A N 1
ATOM 1770 C CA . ASN A 1 224 ? -5.761 -11.375 45.978 1.00 26.49 251 ASN A CA 1
ATOM 1771 C C . ASN A 1 224 ? -5.747 -12.888 45.808 1.00 25.78 251 ASN A C 1
ATOM 1772 O O . ASN A 1 224 ? -6.751 -13.486 45.443 1.00 25.39 251 ASN A O 1
ATOM 1777 N N . ILE A 1 225 ? -4.599 -13.522 46.007 1.00 25.21 252 ILE A N 1
ATOM 1778 C CA . ILE A 1 225 ? -4.503 -14.966 45.744 1.00 25.88 252 ILE A CA 1
ATOM 1779 C C . ILE A 1 225 ? -5.475 -15.839 46.536 1.00 25.86 252 ILE A C 1
ATOM 1780 O O . ILE A 1 225 ? -5.987 -16.836 46.007 1.00 24.63 252 ILE A O 1
ATOM 1785 N N . ASP A 1 226 ? -5.729 -15.489 47.795 1.00 27.46 253 ASP A N 1
ATOM 1786 C CA . ASP A 1 226 ? -6.629 -16.298 48.616 1.00 28.64 253 ASP A CA 1
ATOM 1787 C C . ASP A 1 226 ? -8.060 -16.274 48.091 1.00 27.15 253 ASP A C 1
ATOM 1788 O O . ASP A 1 226 ? -8.699 -17.319 47.952 1.00 26.65 253 ASP A O 1
ATOM 1793 N N . LEU A 1 227 ? -8.546 -15.084 47.749 1.00 26.84 254 LEU A N 1
ATOM 1794 C CA . LEU A 1 227 ? -9.839 -14.952 47.078 1.00 24.68 254 LEU A CA 1
ATOM 1795 C C . LEU A 1 227 ? -9.879 -15.668 45.732 1.00 23.47 254 LEU A C 1
ATOM 1796 O O . LEU A 1 227 ? -10.881 -16.313 45.405 1.00 23.33 254 LEU A O 1
ATOM 1801 N N . ALA A 1 228 ? -8.800 -15.533 44.963 1.00 22.47 255 ALA A N 1
ATOM 1802 C CA . ALA A 1 228 ? -8.717 -16.168 43.656 1.00 20.69 255 ALA A CA 1
ATOM 1803 C C . ALA A 1 228 ? -8.885 -17.685 43.773 1.00 20.47 255 ALA A C 1
ATOM 1804 O O . ALA A 1 228 ? -9.665 -18.305 43.039 1.00 19.88 255 ALA A O 1
ATOM 1806 N N . VAL A 1 229 ? -8.163 -18.279 44.717 1.00 21.48 256 VAL A N 1
ATOM 1807 C CA . VAL A 1 229 ? -8.246 -19.728 44.912 1.00 21.48 256 VAL A CA 1
ATOM 1808 C C . VAL A 1 229 ? -9.626 -20.166 45.418 1.00 21.68 256 VAL A C 1
ATOM 1809 O O . VAL A 1 229 ? -10.126 -21.211 44.998 1.00 21.40 256 VAL A O 1
ATOM 1813 N N . GLN A 1 230 ? -10.255 -19.363 46.276 1.00 23.03 257 GLN A N 1
ATOM 1814 C CA . GLN A 1 230 ? -11.634 -19.663 46.677 1.00 22.44 257 GLN A CA 1
ATOM 1815 C C . GLN A 1 230 ? -12.586 -19.706 45.482 1.00 21.11 257 GLN A C 1
ATOM 1816 O O . GLN A 1 230 ? -13.394 -20.629 45.352 1.00 22.19 257 GLN A O 1
ATOM 1822 N N . CYS A 1 231 ? -12.478 -18.716 44.603 1.00 20.70 258 CYS A N 1
ATOM 1823 C CA . CYS A 1 231 ? -13.334 -18.674 43.420 1.00 19.83 258 CYS A CA 1
ATOM 1824 C C . CYS A 1 231 ? -13.048 -19.859 42.495 1.00 18.75 258 CYS A C 1
ATOM 1825 O O . CYS A 1 231 ? -13.969 -20.516 41.995 1.00 18.72 258 CYS A O 1
ATOM 1828 N N . LEU A 1 232 ? -11.764 -20.131 42.303 1.00 19.09 259 LEU A N 1
ATOM 1829 C CA . LEU A 1 232 ? -11.321 -21.318 41.563 1.00 17.75 259 LEU A CA 1
ATOM 1830 C C . LEU A 1 232 ? -12.014 -22.587 42.064 1.00 17.98 259 LEU A C 1
ATOM 1831 O O . LEU A 1 232 ? -12.591 -23.345 41.283 1.00 17.95 259 LEU A O 1
ATOM 1836 N N . ASN A 1 233 ? -11.982 -22.792 43.377 1.00 18.86 260 ASN A N 1
ATOM 1837 C CA . ASN A 1 233 ? -12.572 -23.991 43.973 1.00 19.68 260 ASN A CA 1
ATOM 1838 C C . ASN A 1 233 ? -14.084 -24.025 43.789 1.00 19.60 260 ASN A C 1
ATOM 1839 O O . ASN A 1 233 ? -14.653 -25.106 43.599 1.00 19.84 260 ASN A O 1
ATOM 1844 N N . GLU A 1 234 ? -14.734 -22.860 43.804 1.00 19.37 261 GLU A N 1
ATOM 1845 C CA . GLU A 1 234 ? -16.170 -22.809 43.585 1.00 19.75 261 GLU A CA 1
ATOM 1846 C C . GLU A 1 234 ? -16.492 -23.217 42.139 1.00 19.05 261 GLU A C 1
ATOM 1847 O O . GLU A 1 234 ? -17.433 -23.982 41.904 1.00 19.58 261 GLU A O 1
ATOM 1853 N N . LEU A 1 235 ? -15.690 -22.751 41.183 1.00 17.81 262 LEU A N 1
ATOM 1854 C CA . LEU A 1 235 ? -15.935 -23.115 39.792 1.00 17.05 262 LEU A CA 1
ATOM 1855 C C . LEU A 1 235 ? -15.637 -24.581 39.515 1.00 16.97 262 LEU A C 1
ATOM 1856 O O . LEU A 1 235 ? -16.374 -25.221 38.775 1.00 16.96 262 LEU A O 1
ATOM 1861 N N . ILE A 1 236 ? -14.572 -25.114 40.117 1.00 16.87 263 ILE A N 1
ATOM 1862 C CA . ILE A 1 236 ? -14.283 -26.538 39.956 1.00 16.96 263 ILE A CA 1
ATOM 1863 C C . ILE A 1 236 ? -15.457 -27.343 40.519 1.00 17.48 263 ILE A C 1
ATOM 1864 O O . ILE A 1 236 ? -15.870 -28.342 39.919 1.00 18.06 263 ILE A O 1
ATOM 1869 N N . THR A 1 237 ? -15.994 -26.914 41.665 1.00 18.26 264 THR A N 1
ATOM 1870 C CA . THR A 1 237 ? -17.124 -27.626 42.264 1.00 19.12 264 THR A CA 1
ATOM 1871 C C . THR A 1 237 ? -18.335 -27.686 41.338 1.00 18.42 264 THR A C 1
ATOM 1872 O O . THR A 1 237 ? -18.975 -28.735 41.204 1.00 19.49 264 THR A O 1
ATOM 1876 N N . ASN A 1 238 ? -18.579 -26.582 40.642 1.00 17.63 265 ASN A N 1
ATOM 1877 C CA . ASN A 1 238 ? -19.631 -26.509 39.631 1.00 17.71 265 ASN A CA 1
ATOM 1878 C C . ASN A 1 238 ? -19.347 -27.539 38.530 1.00 17.35 265 ASN A C 1
ATOM 1879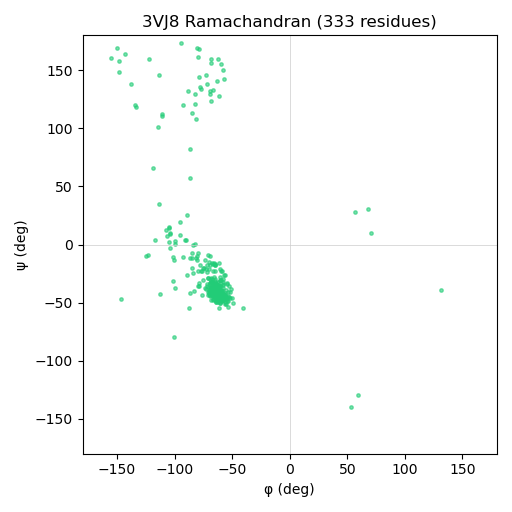 O O . ASN A 1 238 ? -20.222 -28.339 38.199 1.00 17.87 265 ASN A O 1
ATOM 1884 N N . ALA A 1 239 ? -18.127 -27.549 38.000 1.00 16.93 266 ALA A N 1
ATOM 1885 C CA . ALA A 1 239 ? -17.790 -28.450 36.894 1.00 15.71 266 ALA A CA 1
ATOM 1886 C C . ALA A 1 239 ? -17.958 -29.922 37.270 1.00 15.99 266 ALA A C 1
ATOM 1887 O O . ALA A 1 239 ? -18.397 -30.733 36.436 1.00 16.29 266 ALA A O 1
ATOM 1889 N N . LEU A 1 240 ? -17.650 -30.267 38.519 1.00 15.96 267 LEU A N 1
ATOM 1890 C CA . LEU A 1 240 ? -17.796 -31.666 38.954 1.00 16.81 267 LEU A CA 1
ATOM 1891 C C . LEU A 1 240 ? -19.208 -32.219 38.823 1.00 17.41 267 LEU A C 1
ATOM 1892 O O . LEU A 1 240 ? -19.405 -33.437 38.751 1.00 17.94 267 LEU A O 1
ATOM 1897 N N . HIS A 1 241 ? -20.194 -31.331 38.808 1.00 17.45 268 HIS A N 1
ATOM 1898 C CA . HIS A 1 241 ? -21.576 -31.778 38.716 1.00 18.38 268 HIS A CA 1
ATOM 1899 C C . HIS A 1 241 ? -21.910 -32.480 37.403 1.00 16.66 268 HIS A C 1
ATOM 1900 O O . HIS A 1 241 ? -22.920 -33.188 37.342 1.00 18.42 268 HIS A O 1
ATOM 1907 N N . HIS A 1 242 ? -21.064 -32.323 36.384 1.00 16.33 269 HIS A N 1
ATOM 1908 C CA . HIS A 1 242 ? -21.260 -33.027 35.116 1.00 15.57 269 HIS A CA 1
ATOM 1909 C C . HIS A 1 242 ? -20.780 -34.468 35.104 1.00 16.45 269 HIS A C 1
ATOM 1910 O O . HIS A 1 242 ? -21.104 -35.199 34.165 1.00 16.43 269 HIS A O 1
ATOM 1917 N N . ILE A 1 243 ? -20.001 -34.871 36.109 1.00 17.13 270 ILE A N 1
ATOM 1918 C CA . ILE A 1 243 ? -19.396 -36.207 36.069 1.00 17.46 270 ILE A CA 1
ATOM 1919 C C . ILE A 1 243 ? -20.415 -37.353 36.009 1.00 17.53 270 ILE A C 1
ATOM 1920 O O . ILE A 1 243 ? -20.207 -38.286 35.243 1.00 17.13 270 ILE A O 1
ATOM 1925 N N . PRO A 1 244 ? -21.535 -37.268 36.752 1.00 18.25 271 PRO A N 1
ATOM 1926 C CA . PRO A 1 244 ? -22.493 -38.366 36.632 1.00 18.01 271 PRO A CA 1
ATOM 1927 C C . PRO A 1 244 ? -22.960 -38.599 35.191 1.00 17.67 271 PRO A C 1
ATOM 1928 O O . PRO A 1 244 ? -23.019 -39.754 34.741 1.00 17.66 271 PRO A O 1
ATOM 1932 N N . ASP A 1 245 ? -23.253 -37.509 34.484 1.00 16.90 272 ASP A N 1
ATOM 1933 C CA . ASP A 1 245 ? -23.657 -37.629 33.090 1.00 16.92 272 ASP A CA 1
ATOM 1934 C C . ASP A 1 245 ? -22.539 -38.157 32.194 1.00 16.09 272 ASP A C 1
ATOM 1935 O O . ASP A 1 245 ? -22.819 -38.869 31.230 1.00 16.21 272 ASP A O 1
ATOM 1940 N N . VAL A 1 246 ? -21.300 -37.747 32.462 1.00 14.77 273 VAL A N 1
ATOM 1941 C CA . VAL A 1 246 ? -20.176 -38.245 31.668 1.00 15.40 273 VAL A CA 1
ATOM 1942 C C . VAL A 1 246 ? -20.084 -39.767 31.834 1.00 15.33 273 VAL A C 1
ATOM 1943 O O . VAL A 1 246 ? -19.922 -40.512 30.863 1.00 16.20 273 VAL A O 1
ATOM 1947 N N . ILE A 1 247 ? -20.216 -40.234 33.071 1.00 15.81 274 ILE A N 1
ATOM 1948 C CA . ILE A 1 247 ? -20.155 -41.665 33.319 1.00 16.80 274 ILE A CA 1
ATOM 1949 C C . ILE A 1 247 ? -21.301 -42.384 32.605 1.00 16.41 274 ILE A C 1
ATOM 1950 O O . ILE A 1 247 ? -21.096 -43.410 31.942 1.00 17.06 274 ILE A O 1
ATOM 1955 N N . THR A 1 248 ? -22.511 -41.834 32.709 1.00 16.27 275 THR A N 1
ATOM 1956 C CA . THR A 1 248 ? -23.643 -42.451 32.008 1.00 16.86 275 THR A CA 1
ATOM 1957 C C . THR A 1 248 ? -23.399 -42.487 30.494 1.00 15.97 275 THR A C 1
ATOM 1958 O O . THR A 1 248 ? -23.582 -43.518 29.850 1.00 17.63 275 THR A O 1
ATOM 1962 N N . TYR A 1 249 ? -22.925 -41.383 29.928 1.00 15.41 276 TYR A N 1
ATOM 1963 C CA . TYR A 1 249 ? -22.687 -41.349 28.481 1.00 14.59 276 TYR A CA 1
ATOM 1964 C C . TYR A 1 249 ? -21.652 -42.408 28.075 1.00 14.40 276 TYR A C 1
ATOM 1965 O O . TYR A 1 249 ? -21.860 -43.193 27.139 1.00 15.13 276 TYR A O 1
ATOM 1974 N N . LEU A 1 250 ? -20.516 -42.434 28.770 1.00 15.08 277 LEU A N 1
ATOM 1975 C CA . LEU A 1 250 ? -19.478 -43.373 28.359 1.00 15.63 277 LEU A CA 1
ATOM 1976 C C . LEU A 1 250 ? -19.911 -44.828 28.518 1.00 16.27 277 LEU A C 1
ATOM 1977 O O . LEU A 1 250 ? -19.481 -45.694 27.748 1.00 17.54 277 LEU A O 1
ATOM 1982 N N . SER A 1 251 ? -20.777 -45.080 29.496 1.00 16.39 278 SER A N 1
ATOM 1983 C CA . SER A 1 251 ? -21.204 -46.443 29.805 1.00 17.99 278 SER A CA 1
ATOM 1984 C C . SER A 1 251 ? -22.077 -47.042 28.701 1.00 18.69 278 SER A C 1
ATOM 1985 O O . SER A 1 251 ? -22.230 -48.264 28.639 1.00 21.41 278 SER A O 1
ATOM 1988 N N . ARG A 1 252 ? -22.614 -46.186 27.831 1.00 17.94 279 ARG A N 1
ATOM 1989 C CA . ARG A 1 252 ? -23.533 -46.617 26.768 1.00 18.99 279 ARG A CA 1
ATOM 1990 C C . ARG A 1 252 ? -22.846 -46.931 25.448 1.00 19.37 279 ARG A C 1
ATOM 1991 O O . ARG A 1 252 ? -23.470 -47.486 24.538 1.00 21.72 279 ARG A O 1
ATOM 1999 N N . LEU A 1 253 ? -21.570 -46.572 25.330 1.00 18.21 280 LEU A N 1
ATOM 2000 C CA . LEU A 1 253 ? -20.833 -46.734 24.070 1.00 18.05 280 LEU A CA 1
ATOM 2001 C C . LEU A 1 253 ? -20.428 -48.193 23.857 1.00 19.16 280 LEU A C 1
ATOM 2002 O O . LEU A 1 253 ? -19.940 -48.902 24.759 1.00 21.61 280 LEU A O 1
ATOM 2007 N N . ARG A 1 254 ? -20.670 -48.654 22.636 1.00 19.47 281 ARG A N 1
ATOM 2008 C CA . ARG A 1 254 ? -20.352 -50.022 22.240 1.00 20.68 281 ARG A CA 1
ATOM 2009 C C . ARG A 1 254 ? -19.053 -50.173 21.462 1.00 20.55 281 ARG A C 1
ATOM 2010 O O . ARG A 1 254 ? -18.331 -51.170 21.607 1.00 23.27 281 ARG A O 1
ATOM 2018 N N . ASN A 1 255 ? -18.761 -49.206 20.610 1.00 19.75 282 ASN A N 1
ATOM 2019 C CA . ASN A 1 255 ? -17.659 -49.379 19.686 1.00 18.45 282 ASN A CA 1
ATOM 2020 C C . ASN A 1 255 ? -16.368 -48.904 20.348 1.00 18.01 282 ASN A C 1
ATOM 2021 O O . ASN A 1 255 ? -16.350 -47.820 20.935 1.00 17.04 282 ASN A O 1
ATOM 2026 N N . GLN A 1 256 ? -15.314 -49.719 20.266 1.00 17.95 283 GLN A N 1
ATOM 2027 C CA . GLN A 1 256 ? -14.074 -49.410 20.973 1.00 18.16 283 GLN A CA 1
ATOM 2028 C C . GLN A 1 256 ? -13.464 -48.097 20.498 1.00 17.16 283 GLN A C 1
ATOM 2029 O O . GLN A 1 256 ? -12.993 -47.294 21.318 1.00 17.30 283 GLN A O 1
ATOM 2035 N N . SER A 1 257 ? -13.451 -47.891 19.184 1.00 17.53 284 SER A N 1
ATOM 2036 C CA . SER A 1 257 ? -12.838 -46.671 18.638 1.00 17.40 284 SER A CA 1
ATOM 2037 C C . SER A 1 257 ? -13.586 -45.423 19.098 1.00 16.31 284 SER A C 1
ATOM 2038 O O . SER A 1 257 ? -12.974 -44.410 19.439 1.00 16.51 284 SER A O 1
ATOM 2041 N N . VAL A 1 258 ? -14.912 -45.525 19.175 1.00 16.06 285 VAL A N 1
ATOM 2042 C CA . VAL A 1 258 ? -15.737 -44.411 19.675 1.00 15.75 285 VAL A CA 1
ATOM 2043 C C . VAL A 1 258 ? -15.486 -44.220 21.168 1.00 14.83 285 VAL A C 1
ATOM 2044 O O . VAL A 1 258 ? -15.355 -43.084 21.628 1.00 14.92 285 VAL A O 1
ATOM 2048 N N . PHE A 1 259 ? -15.447 -45.315 21.927 1.00 15.34 286 PHE A N 1
ATOM 2049 C CA . PHE A 1 259 ? -15.158 -45.226 23.355 1.00 15.44 286 PHE A CA 1
ATOM 2050 C C . PHE A 1 259 ? -13.848 -44.489 23.638 1.00 15.12 286 PHE A C 1
ATOM 2051 O O . PHE A 1 259 ? -13.811 -43.582 24.474 1.00 15.22 286 PHE A O 1
ATOM 2059 N N . ASN A 1 260 ? -12.797 -44.842 22.907 1.00 16.62 287 ASN A N 1
ATOM 2060 C CA . ASN A 1 260 ? -11.513 -44.206 23.159 1.00 16.32 287 ASN A CA 1
ATOM 2061 C C . ASN A 1 260 ? -11.553 -42.719 22.807 1.00 15.72 287 ASN A C 1
ATOM 2062 O O . ASN A 1 260 ? -11.045 -41.869 23.548 1.00 16.42 287 ASN A O 1
ATOM 2067 N N . PHE A 1 261 ? -12.208 -42.406 21.691 1.00 15.25 288 PHE A N 1
ATOM 2068 C CA . PHE A 1 261 ? -12.331 -41.016 21.273 1.00 15.08 288 PHE A CA 1
ATOM 2069 C C . PHE A 1 261 ? -13.081 -40.180 22.325 1.00 14.78 288 PHE A C 1
ATOM 2070 O O . PHE A 1 261 ? -12.717 -39.031 22.633 1.00 16.22 288 PHE A O 1
ATOM 2078 N N . CYS A 1 262 ? -14.135 -40.761 22.892 1.00 14.89 289 CYS A N 1
ATOM 2079 C CA . CYS A 1 262 ? -14.914 -40.013 23.875 1.00 14.90 289 CYS A CA 1
ATOM 2080 C C . CYS A 1 262 ? -14.278 -39.979 25.263 1.00 14.69 289 CYS A C 1
ATOM 2081 O O . CYS A 1 262 ? -14.430 -38.958 25.951 1.00 15.73 289 CYS A O 1
ATOM 2084 N N . ALA A 1 263 ? -13.620 -41.073 25.663 1.00 14.59 290 ALA A N 1
ATOM 2085 C CA . ALA A 1 263 ? -13.153 -41.178 27.039 1.00 15.36 290 ALA A CA 1
ATOM 2086 C C . ALA A 1 263 ? -11.881 -40.379 27.261 1.00 14.83 290 ALA A C 1
ATOM 2087 O O . ALA A 1 263 ? -11.707 -39.818 28.349 1.00 17.08 290 ALA A O 1
ATOM 2089 N N . ILE A 1 264 ? -10.998 -40.320 26.268 1.00 16.61 291 ILE A N 1
ATOM 2090 C CA . ILE A 1 264 ? -9.691 -39.686 26.491 1.00 17.85 291 ILE A CA 1
ATOM 2091 C C . ILE A 1 264 ? -9.805 -38.211 26.912 1.00 16.97 291 ILE A C 1
ATOM 2092 O O . ILE A 1 264 ? -9.173 -37.803 27.891 1.00 17.16 291 ILE A O 1
ATOM 2097 N N . PRO A 1 265 ? -10.614 -37.399 26.211 1.00 17.18 292 PRO A N 1
ATOM 2098 C CA . PRO A 1 265 ? -10.703 -36.008 26.648 1.00 16.99 292 PRO A CA 1
ATOM 2099 C C . PRO A 1 265 ? -11.302 -35.875 28.042 1.00 16.78 292 PRO A C 1
ATOM 2100 O O . PRO A 1 265 ? -10.939 -34.960 28.781 1.00 16.44 292 PRO A O 1
ATOM 2104 N N . GLN A 1 266 ? -12.243 -36.751 28.388 1.00 16.18 293 GLN A N 1
ATOM 2105 C CA . GLN A 1 266 ? -12.870 -36.641 29.702 1.00 15.93 293 GLN A CA 1
ATOM 2106 C C . GLN A 1 266 ? -11.904 -36.995 30.819 1.00 16.25 293 GLN A C 1
ATOM 2107 O O . GLN A 1 266 ? -11.907 -36.314 31.829 1.00 16.56 293 GLN A O 1
ATOM 2113 N N . VAL A 1 267 ? -11.069 -38.013 30.622 1.00 16.25 294 VAL A N 1
ATOM 2114 C CA . VAL A 1 267 ? -10.080 -38.358 31.646 1.00 17.89 294 VAL A CA 1
ATOM 2115 C C . VAL A 1 267 ? -9.023 -37.274 31.751 1.00 16.90 294 VAL A C 1
ATOM 2116 O O . VAL A 1 267 ? -8.610 -36.928 32.863 1.00 18.26 294 VAL A O 1
ATOM 2120 N N . MET A 1 268 ? -8.654 -36.671 30.618 1.00 17.26 295 MET A N 1
ATOM 2121 C CA . MET A 1 268 ? -7.723 -35.540 30.673 1.00 18.00 295 MET A CA 1
ATOM 2122 C C . MET A 1 268 ? -8.322 -34.390 31.481 1.00 18.20 295 MET A C 1
ATOM 2123 O O . MET A 1 268 ? -7.616 -33.721 32.250 1.00 18.09 295 MET A O 1
ATOM 2128 N N . ALA A 1 269 ? -9.624 -34.164 31.307 1.00 16.85 296 ALA A N 1
ATOM 2129 C CA . ALA A 1 269 ? -10.293 -33.052 31.986 1.00 16.51 296 ALA A CA 1
ATOM 2130 C C . ALA A 1 269 ? -10.371 -33.283 33.482 1.00 16.95 296 ALA A C 1
ATOM 2131 O O . ALA A 1 269 ? -10.103 -32.367 34.259 1.00 17.52 296 ALA A O 1
ATOM 2133 N N . ILE A 1 270 ? -10.714 -34.499 33.901 1.00 16.99 297 ILE A N 1
ATOM 2134 C CA . ILE A 1 270 ? -10.752 -34.735 35.341 1.00 18.67 297 ILE A CA 1
ATOM 2135 C C . ILE A 1 270 ? -9.357 -34.643 35.947 1.00 17.80 297 ILE A C 1
ATOM 2136 O O . ILE A 1 270 ? -9.204 -34.104 37.048 1.00 18.52 297 ILE A O 1
ATOM 2141 N N . ALA A 1 271 ? -8.345 -35.107 35.215 1.00 17.30 298 ALA A N 1
ATOM 2142 C CA . ALA A 1 271 ? -6.989 -34.962 35.724 1.00 18.04 298 ALA A CA 1
ATOM 2143 C C . ALA A 1 271 ? -6.624 -33.484 35.863 1.00 18.95 298 ALA A C 1
ATOM 2144 O O . ALA A 1 271 ? -5.922 -33.081 36.804 1.00 18.99 298 ALA A O 1
ATOM 2146 N N . THR A 1 272 ? -7.069 -32.687 34.897 1.00 18.30 299 THR A N 1
ATOM 2147 C CA . THR A 1 272 ? -6.789 -31.252 34.927 1.00 18.60 299 THR A CA 1
ATOM 2148 C C . THR A 1 272 ? -7.490 -30.569 36.097 1.00 18.80 299 THR A C 1
ATOM 2149 O O . THR A 1 272 ? -6.866 -29.751 36.778 1.00 19.02 299 THR A O 1
ATOM 2153 N N . LEU A 1 273 ? -8.763 -30.885 36.343 1.00 18.46 300 LEU A N 1
ATOM 2154 C CA . LEU A 1 273 ? -9.446 -30.291 37.496 1.00 19.56 300 LEU A CA 1
ATOM 2155 C C . LEU A 1 273 ? -8.763 -30.667 38.795 1.00 20.14 300 LEU A C 1
ATOM 2156 O O . LEU A 1 273 ? -8.647 -29.823 39.689 1.00 20.99 300 LEU A O 1
ATOM 2161 N N . ALA A 1 274 ? -8.301 -31.913 38.898 1.00 20.68 301 ALA A N 1
ATOM 2162 C CA . ALA A 1 274 ? -7.628 -32.329 40.126 1.00 21.59 301 ALA A CA 1
ATOM 2163 C C . ALA A 1 274 ? -6.335 -31.543 40.281 1.00 22.76 301 ALA A C 1
ATOM 2164 O O . ALA A 1 274 ? -5.998 -31.121 41.392 1.00 24.35 301 ALA A O 1
ATOM 2166 N N . ALA A 1 275 ? -5.629 -31.315 39.174 1.00 21.20 302 ALA A N 1
ATOM 2167 C CA . ALA A 1 275 ? -4.379 -30.559 39.244 1.00 21.27 302 ALA A CA 1
ATOM 2168 C C . ALA A 1 275 ? -4.603 -29.103 39.646 1.00 21.08 302 ALA A C 1
ATOM 2169 O O . ALA A 1 275 ? -3.783 -28.516 40.363 1.00 23.53 302 ALA A O 1
ATOM 2171 N N . CYS A 1 276 ? -5.712 -28.532 39.178 1.00 20.32 303 CYS A N 1
ATOM 2172 C CA . CYS A 1 276 ? -6.049 -27.138 39.428 1.00 19.91 303 CYS A CA 1
ATOM 2173 C C . CYS A 1 276 ? -6.643 -26.912 40.812 1.00 20.17 303 CYS A C 1
ATOM 2174 O O . CYS A 1 276 ? -6.606 -25.786 41.316 1.00 21.23 303 CYS A O 1
ATOM 2177 N N . TYR A 1 277 ? -7.204 -27.954 41.425 1.00 20.54 304 TYR A N 1
ATOM 2178 C CA . TYR A 1 277 ? -7.980 -27.738 42.658 1.00 20.41 304 TYR A CA 1
ATOM 2179 C C . TYR A 1 277 ? -7.095 -27.142 43.767 1.00 21.79 304 TYR A C 1
ATOM 2180 O O . TYR A 1 277 ? -5.999 -27.644 44.048 1.00 23.29 304 TYR A O 1
ATOM 2189 N N . ASN A 1 278 ? -7.556 -26.028 44.348 1.00 21.56 305 ASN A N 1
ATOM 2190 C CA . ASN A 1 278 ? -6.859 -25.344 45.443 1.00 22.46 305 ASN A CA 1
ATOM 2191 C C . ASN A 1 278 ? -5.434 -24.943 45.076 1.00 23.59 305 ASN A C 1
ATOM 2192 O O . ASN A 1 278 ? -4.583 -24.827 45.955 1.00 26.18 305 ASN A O 1
ATOM 2197 N N . ASN A 1 279 ? -5.175 -24.700 43.793 1.00 22.43 306 ASN A N 1
ATOM 2198 C CA . ASN A 1 279 ? -3.802 -24.508 43.317 1.00 23.97 306 ASN A CA 1
ATOM 2199 C C . ASN A 1 279 ? -3.549 -23.069 42.890 1.00 23.53 306 ASN A C 1
ATOM 2200 O O . ASN A 1 279 ? -4.086 -22.622 41.873 1.00 24.27 306 ASN A O 1
ATOM 2205 N N . GLN A 1 280 ? -2.725 -22.351 43.652 1.00 25.35 307 GLN A N 1
ATOM 2206 C CA . GLN A 1 280 ? -2.430 -20.955 43.343 1.00 26.17 307 GLN A CA 1
ATOM 2207 C C . GLN A 1 280 ? -1.794 -20.810 41.965 1.00 25.80 307 GLN A C 1
ATOM 2208 O O . GLN A 1 280 ? -1.844 -19.724 41.378 1.00 25.50 307 GLN A O 1
ATOM 2214 N N . GLN A 1 281 ? -1.184 -21.880 41.455 1.00 25.25 308 GLN A N 1
ATOM 2215 C CA . GLN A 1 281 ? -0.503 -21.789 40.165 1.00 27.34 308 GLN A CA 1
ATOM 2216 C C . GLN A 1 281 ? -1.426 -21.504 38.976 1.00 25.29 308 GLN A C 1
ATOM 2217 O O . GLN A 1 281 ? -0.964 -21.089 37.912 1.00 26.84 308 GLN A O 1
ATOM 2223 N N . VAL A 1 282 ? -2.729 -21.721 39.132 1.00 24.54 309 VAL A N 1
ATOM 2224 C CA . VAL A 1 282 ? -3.665 -21.322 38.086 1.00 24.11 309 VAL A CA 1
ATOM 2225 C C . VAL A 1 282 ? -3.535 -19.824 37.810 1.00 24.63 309 VAL A C 1
ATOM 2226 O O . VAL A 1 282 ? -3.721 -19.375 36.680 1.00 24.39 309 VAL A O 1
ATOM 2230 N N . PHE A 1 283 ? -3.208 -19.057 38.845 1.00 25.35 310 PHE A N 1
ATOM 2231 C CA . PHE A 1 283 ? -3.142 -17.602 38.737 1.00 27.81 310 PHE A CA 1
ATOM 2232 C C . PHE A 1 283 ? -1.765 -17.059 38.352 1.00 31.16 310 PHE A C 1
ATOM 2233 O O . PHE A 1 283 ? -1.580 -15.858 38.193 1.00 32.32 310 PHE A O 1
ATOM 2241 N N . LYS A 1 284 ? -0.832 -17.968 38.084 1.00 34.74 311 LYS A N 1
ATOM 2242 C CA . LYS A 1 284 ? 0.525 -17.603 37.683 1.00 38.48 311 LYS A CA 1
ATOM 2243 C C . LYS A 1 284 ? 0.947 -18.199 36.338 1.00 39.66 311 LYS A C 1
ATOM 2244 O O . LYS A 1 284 ? 2.018 -17.862 35.811 1.00 40.68 311 LYS A O 1
ATOM 2250 N N . GLY A 1 285 ? 0.121 -19.102 35.808 1.00 40.44 312 GLY A N 1
ATOM 2251 C CA . GLY A 1 285 ? 0.229 -19.548 34.422 1.00 41.98 312 GLY A CA 1
ATOM 2252 C C . GLY A 1 285 ? 0.206 -21.034 34.111 1.00 42.71 312 GLY A C 1
ATOM 2253 O O . GLY A 1 285 ? -0.369 -21.453 33.108 1.00 42.58 312 GLY A O 1
ATOM 2254 N N . ALA A 1 286 ? 0.852 -21.833 34.955 1.00 44.12 313 ALA A N 1
ATOM 2255 C CA . ALA A 1 286 ? 1.326 -23.139 34.518 1.00 43.59 313 ALA A CA 1
ATOM 2256 C C . ALA A 1 286 ? 0.745 -24.344 35.252 1.00 42.70 313 ALA A C 1
ATOM 2257 O O . ALA A 1 286 ? 1.488 -25.046 35.943 1.00 44.53 313 ALA A O 1
ATOM 2259 N N . VAL A 1 287 ? -0.558 -24.573 35.097 1.00 40.75 314 VAL A N 1
ATOM 2260 C CA . VAL A 1 287 ? -1.160 -25.863 35.444 1.00 38.41 314 VAL A CA 1
ATOM 2261 C C . VAL A 1 287 ? -1.602 -26.596 34.186 1.00 37.21 314 VAL A C 1
ATOM 2262 O O . VAL A 1 287 ? -2.532 -26.182 33.488 1.00 37.01 314 VAL A O 1
ATOM 2266 N N . LYS A 1 288 ? -0.924 -27.699 33.894 1.00 36.31 315 LYS A N 1
ATOM 2267 C CA . LYS A 1 288 ? -1.220 -28.465 32.694 1.00 35.66 315 LYS A CA 1
ATOM 2268 C C . LYS A 1 288 ? -0.943 -29.933 32.988 1.00 33.96 315 LYS A C 1
ATOM 2269 O O . LYS A 1 288 ? -0.083 -30.252 33.817 1.00 34.13 315 LYS A O 1
ATOM 2275 N N . ILE A 1 289 ? -1.701 -30.814 32.341 1.00 31.54 316 ILE A N 1
ATOM 2276 C CA . ILE A 1 289 ? -1.355 -32.230 32.299 1.00 30.57 316 ILE A CA 1
ATOM 2277 C C . ILE A 1 289 ? -0.381 -32.378 31.135 1.00 30.70 316 ILE A C 1
ATOM 2278 O O . ILE A 1 289 ? -0.744 -32.186 29.967 1.00 31.69 316 ILE A O 1
ATOM 2283 N N . ARG A 1 290 ? 0.856 -32.714 31.486 1.00 29.81 317 ARG A N 1
ATOM 2284 C CA . ARG A 1 290 ? 1.949 -32.821 30.521 1.00 30.42 317 ARG A CA 1
ATOM 2285 C C . ARG A 1 290 ? 1.899 -34.165 29.798 1.00 29.34 317 ARG A C 1
ATOM 2286 O O . ARG A 1 290 ? 1.150 -35.072 30.181 1.00 28.19 317 ARG A O 1
ATOM 2294 N N . LYS A 1 291 ? 2.701 -34.286 28.745 1.00 29.09 318 LYS A N 1
ATOM 2295 C CA . LYS A 1 291 ? 2.559 -35.390 27.806 1.00 29.10 318 LYS A CA 1
ATOM 2296 C C . LYS A 1 291 ? 2.825 -36.763 28.414 1.00 29.85 318 LYS A C 1
ATOM 2297 O O . LYS A 1 291 ? 2.147 -37.723 28.039 1.00 30.23 318 LYS A O 1
ATOM 2303 N N . GLY A 1 292 ? 3.780 -36.866 29.340 1.00 30.44 319 GLY A N 1
ATOM 2304 C CA . GLY A 1 292 ? 4.036 -38.123 30.048 1.00 31.48 319 GLY A CA 1
ATOM 2305 C C . GLY A 1 292 ? 2.797 -38.721 30.701 1.00 30.88 319 GLY A C 1
ATOM 2306 O O . GLY A 1 292 ? 2.472 -39.888 30.484 1.00 31.30 319 GLY A O 1
ATOM 2307 N N . GLN A 1 293 ? 2.115 -37.928 31.523 1.00 30.40 320 GLN A N 1
ATOM 2308 C CA . GLN A 1 293 ? 0.844 -38.314 32.147 1.00 29.75 320 GLN A CA 1
ATOM 2309 C C . GLN A 1 293 ? -0.276 -38.534 31.139 1.00 29.00 320 GLN A C 1
ATOM 2310 O O . GLN A 1 293 ? -1.093 -39.451 31.273 1.00 28.95 320 GLN A O 1
ATOM 2316 N N . ALA A 1 294 ? -0.306 -37.702 30.109 1.00 27.34 321 ALA A N 1
ATOM 2317 C CA . ALA A 1 294 ? -1.322 -37.871 29.074 1.00 26.52 321 ALA A CA 1
ATOM 2318 C C . ALA A 1 294 ? -1.183 -39.220 28.367 1.00 27.25 321 ALA A C 1
ATOM 2319 O O . ALA A 1 294 ? -2.181 -39.884 28.067 1.00 27.45 321 ALA A O 1
ATOM 2321 N N . VAL A 1 295 ? 0.047 -39.640 28.080 1.00 28.60 322 VAL A N 1
ATOM 2322 C CA . VAL A 1 295 ? 0.280 -40.922 27.407 1.00 30.70 322 VAL A CA 1
ATOM 2323 C C . VAL A 1 295 ? -0.244 -42.093 28.243 1.00 31.03 322 VAL A C 1
ATOM 2324 O O . VAL A 1 295 ? -0.917 -42.982 27.722 1.00 31.61 322 VAL A O 1
ATOM 2328 N N . THR A 1 296 ? 0.043 -42.069 29.542 1.00 31.72 323 THR A N 1
ATOM 2329 C CA . THR A 1 296 ? -0.441 -43.081 30.471 1.00 32.36 323 THR A CA 1
ATOM 2330 C C . THR A 1 296 ? -1.964 -43.160 30.503 1.00 31.58 323 THR A C 1
ATOM 2331 O O . THR A 1 296 ? -2.562 -44.239 30.414 1.00 31.82 323 THR A O 1
ATOM 2335 N N . LEU A 1 297 ? -2.589 -41.997 30.631 1.00 30.31 324 LEU A N 1
ATOM 2336 C CA . LEU A 1 297 ? -4.046 -41.942 30.661 1.00 30.28 324 LEU A CA 1
ATOM 2337 C C . LEU A 1 297 ? -4.664 -42.470 29.370 1.00 30.83 324 LEU A C 1
ATOM 2338 O O . LEU A 1 297 ? -5.660 -43.201 29.419 1.00 30.96 324 LEU A O 1
ATOM 2343 N N . MET A 1 298 ? -4.103 -42.090 28.227 1.00 31.48 325 MET A N 1
ATOM 2344 C CA . MET A 1 298 ? -4.553 -42.587 26.926 1.00 33.61 325 MET A CA 1
ATOM 2345 C C . MET A 1 298 ? -4.548 -44.117 26.870 1.00 34.49 325 MET A C 1
ATOM 2346 O O . MET A 1 298 ? -5.529 -44.753 26.454 1.00 35.18 325 MET A O 1
ATOM 2351 N N . MET A 1 299 ? -3.435 -44.703 27.298 1.00 34.56 326 MET A N 1
ATOM 2352 C CA . MET A 1 299 ? -3.256 -46.155 27.278 1.00 36.13 326 MET A CA 1
ATOM 2353 C C . MET A 1 299 ? -4.274 -46.889 28.142 1.00 35.42 326 MET A C 1
ATOM 2354 O O . MET A 1 299 ? -4.774 -47.956 27.772 1.00 35.61 326 MET A O 1
ATOM 2359 N N . ASP A 1 300 ? -4.597 -46.285 29.282 1.00 33.94 327 ASP A N 1
ATOM 2360 C CA . ASP A 1 300 ? -5.391 -46.955 30.299 1.00 33.29 327 ASP A CA 1
ATOM 2361 C C . ASP A 1 300 ? -6.898 -46.758 30.112 1.00 30.63 327 ASP A C 1
ATOM 2362 O O . ASP A 1 300 ? -7.685 -47.619 30.512 1.00 30.80 327 ASP A O 1
ATOM 2367 N N . ALA A 1 301 ? -7.303 -45.665 29.472 1.00 28.31 328 ALA A N 1
ATOM 2368 C CA . ALA A 1 301 ? -8.715 -45.280 29.437 1.00 27.15 328 ALA A CA 1
ATOM 2369 C C . ALA A 1 301 ? -9.481 -45.954 28.297 1.00 26.89 328 ALA A C 1
ATOM 2370 O O . ALA A 1 301 ? -10.039 -45.284 27.422 1.00 27.36 328 ALA A O 1
ATOM 2372 N N . THR A 1 302 ? -9.470 -47.285 28.278 1.00 26.22 329 THR A N 1
ATOM 2373 C CA . THR A 1 302 ? -10.019 -48.007 27.129 1.00 25.24 329 THR A CA 1
ATOM 2374 C C . THR A 1 302 ? -11.222 -48.876 27.479 1.00 23.58 329 THR A C 1
ATOM 2375 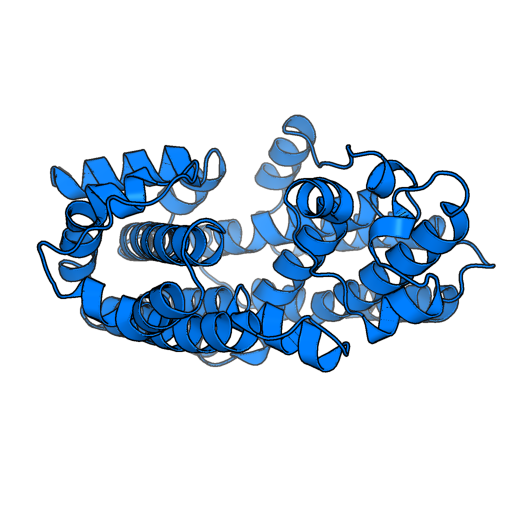O O . THR A 1 302 ? -11.708 -49.638 26.649 1.00 23.93 329 THR A O 1
ATOM 2379 N N . ASN A 1 303 ? -11.680 -48.818 28.726 1.00 22.53 330 ASN A N 1
ATOM 2380 C CA . ASN A 1 303 ? -12.870 -49.564 29.132 1.00 22.32 330 ASN A CA 1
ATOM 2381 C C . ASN A 1 303 ? -13.502 -48.886 30.328 1.00 21.34 330 ASN A C 1
ATOM 2382 O O . ASN A 1 303 ? -12.888 -48.045 30.994 1.00 21.13 330 ASN A O 1
ATOM 2387 N N . MET A 1 304 ? -14.773 -49.190 30.560 1.00 22.02 331 MET A N 1
ATOM 2388 C CA . MET A 1 304 ? -15.504 -48.425 31.543 1.00 22.63 331 MET A CA 1
ATOM 2389 C C . MET A 1 304 ? -14.993 -48.633 32.970 1.00 22.91 331 MET A C 1
ATOM 2390 O O . MET A 1 304 ? -14.852 -47.664 33.714 1.00 22.54 331 MET A O 1
ATOM 2395 N N . PRO A 1 305 ? -14.681 -49.878 33.361 1.00 23.51 332 PRO A N 1
ATOM 2396 C CA . PRO A 1 305 ? -14.183 -50.006 34.728 1.00 24.03 332 PRO A CA 1
ATOM 2397 C C . PRO A 1 305 ? -12.883 -49.225 34.955 1.00 23.16 332 PRO A C 1
ATOM 2398 O O . PRO A 1 305 ? -12.709 -48.591 36.001 1.00 23.71 332 PRO A O 1
ATOM 2402 N N . ALA A 1 306 ? -12.007 -49.187 33.952 1.00 23.46 333 ALA A N 1
ATOM 2403 C CA . ALA A 1 306 ? -10.762 -48.440 34.093 1.00 22.08 333 ALA A CA 1
ATOM 2404 C C . ALA A 1 306 ? -11.001 -46.938 34.147 1.00 21.88 333 ALA A C 1
ATOM 2405 O O . ALA A 1 306 ? -10.371 -46.227 34.938 1.00 22.48 333 ALA A O 1
ATOM 2407 N N . VAL A 1 307 ? -11.912 -46.451 33.310 1.00 20.27 334 VAL A N 1
ATOM 2408 C CA . VAL A 1 307 ? -12.259 -45.032 33.357 1.00 20.65 334 VAL A CA 1
ATOM 2409 C C . VAL A 1 307 ? -12.867 -44.650 34.703 1.00 20.63 334 VAL A C 1
ATOM 2410 O O . VAL A 1 307 ? -12.504 -43.617 35.269 1.00 20.49 334 VAL A O 1
ATOM 2414 N N . LYS A 1 308 ? -13.788 -45.457 35.227 1.00 22.15 335 LYS A N 1
ATOM 2415 C CA . LYS A 1 308 ? -14.371 -45.142 36.531 1.00 23.81 335 LYS A CA 1
ATOM 2416 C C . LYS A 1 308 ? -13.275 -45.112 37.595 1.00 23.82 335 LYS A C 1
ATOM 2417 O O . LYS A 1 308 ? -13.259 -44.226 38.458 1.00 24.76 335 LYS A O 1
ATOM 2423 N N . ALA A 1 309 ? -12.345 -46.062 37.520 1.00 24.08 336 ALA A N 1
ATOM 2424 C CA . ALA A 1 309 ? -11.252 -46.122 38.485 1.00 25.22 336 ALA A CA 1
ATOM 2425 C C . ALA A 1 309 ? -10.408 -44.854 38.445 1.00 25.01 336 ALA A C 1
ATOM 2426 O O . ALA A 1 309 ? -10.073 -44.315 39.493 1.00 26.11 336 ALA A O 1
ATOM 2428 N N . ILE A 1 310 ? -10.116 -44.357 37.247 1.00 24.09 337 ILE A N 1
ATOM 2429 C CA . ILE A 1 310 ? -9.386 -43.097 37.076 1.00 23.75 337 ILE A CA 1
ATOM 2430 C C . ILE A 1 310 ? -10.161 -41.924 37.675 1.00 23.44 337 ILE A C 1
ATOM 2431 O O . ILE A 1 310 ? -9.607 -41.109 38.411 1.00 23.29 337 ILE A O 1
ATOM 2436 N N . ILE A 1 311 ? -11.450 -41.840 37.368 1.00 22.80 338 ILE A N 1
ATOM 2437 C CA . ILE A 1 311 ? -12.276 -40.765 37.912 1.00 22.68 338 ILE A CA 1
ATOM 2438 C C . ILE A 1 311 ? -12.284 -40.787 39.437 1.00 23.34 338 ILE A C 1
ATOM 2439 O O . ILE A 1 311 ? -12.073 -39.746 40.072 1.00 23.89 338 ILE A O 1
ATOM 2444 N N . TYR A 1 312 ? -12.490 -41.965 40.022 1.00 25.42 339 TYR A N 1
ATOM 2445 C CA . TYR A 1 312 ? -12.524 -42.074 41.477 1.00 27.10 339 TYR A CA 1
ATOM 2446 C C . TYR A 1 312 ? -11.193 -41.695 42.103 1.00 27.67 339 TYR A C 1
ATOM 2447 O O . TYR A 1 312 ? -11.180 -41.069 43.162 1.00 28.98 339 TYR A O 1
ATOM 2456 N N . GLN A 1 313 ? -10.089 -42.049 41.450 1.00 27.00 340 GLN A N 1
ATOM 2457 C CA . GLN A 1 313 ? -8.755 -41.718 41.951 1.00 28.29 340 GLN A CA 1
ATOM 2458 C C . GLN A 1 313 ? -8.566 -40.205 42.024 1.00 27.13 340 GLN A C 1
ATOM 2459 O O . GLN A 1 313 ? -8.138 -39.652 43.046 1.00 27.78 340 GLN A O 1
ATOM 2465 N N . TYR A 1 314 ? -8.919 -39.521 40.941 1.00 25.22 341 TYR A N 1
ATOM 2466 C CA . TYR A 1 314 ? -8.771 -38.068 40.926 1.00 25.50 341 TYR A CA 1
ATOM 2467 C C . TYR A 1 314 ? -9.750 -37.378 41.879 1.00 26.40 341 TYR A C 1
ATOM 2468 O O . TYR A 1 314 ? -9.417 -36.351 42.475 1.00 26.54 341 TYR A O 1
ATOM 2477 N N . MET A 1 315 ? -10.941 -37.942 42.061 1.00 26.67 342 MET A N 1
ATOM 2478 C CA . MET A 1 315 ? -11.883 -37.370 43.028 1.00 28.14 342 MET A CA 1
ATOM 2479 C C . MET A 1 315 ? -11.392 -37.510 44.461 1.00 28.69 342 MET A C 1
ATOM 2480 O O . MET A 1 315 ? -11.580 -36.602 45.276 1.00 29.69 342 MET A O 1
ATOM 2485 N N . GLU A 1 316 ? -10.749 -38.635 44.755 1.00 29.29 343 GLU A N 1
ATOM 2486 C CA . GLU A 1 316 ? -10.141 -38.838 46.074 1.00 30.64 343 GLU A CA 1
ATOM 2487 C C . GLU A 1 316 ? -9.002 -37.843 46.301 1.00 31.01 343 GLU A C 1
ATOM 2488 O O . GLU A 1 316 ? -8.837 -37.317 47.404 1.00 31.04 343 GLU A O 1
ATOM 2494 N N . GLU A 1 317 ? -8.212 -37.577 45.266 1.00 30.95 344 GLU A N 1
ATOM 2495 C CA . GLU A 1 317 ? -7.173 -36.558 45.353 1.00 31.10 344 GLU A CA 1
ATOM 2496 C C . GLU A 1 317 ? -7.767 -35.212 45.748 1.00 29.71 344 GLU A C 1
ATOM 2497 O O . GLU A 1 317 ? -7.289 -34.581 46.695 1.00 31.01 344 GLU A O 1
ATOM 2503 N N . ILE A 1 318 ? -8.832 -34.793 45.069 1.00 27.42 345 ILE A N 1
ATOM 2504 C CA . ILE A 1 318 ? -9.484 -33.527 45.423 1.00 26.56 345 ILE A CA 1
ATOM 2505 C C . ILE A 1 318 ? -10.064 -33.576 46.836 1.00 27.60 345 ILE A C 1
ATOM 2506 O O . ILE A 1 318 ? -9.817 -32.670 47.643 1.00 27.62 345 ILE A O 1
ATOM 2511 N N . TYR A 1 319 ? -10.784 -34.652 47.153 1.00 28.40 346 TYR A N 1
ATOM 2512 C CA . TYR A 1 319 ? -11.483 -34.756 48.436 1.00 29.76 346 TYR A CA 1
ATOM 2513 C C . TYR A 1 319 ? -10.561 -34.498 49.624 1.00 31.37 346 TYR A C 1
ATOM 2514 O O . TYR A 1 319 ? -10.893 -33.743 50.547 1.00 31.27 346 TYR A O 1
ATOM 2523 N N . HIS A 1 320 ? -9.382 -35.106 49.559 1.00 32.40 347 HIS A N 1
ATOM 2524 C CA . HIS A 1 320 ? -8.461 -35.059 50.684 1.00 34.47 347 HIS A CA 1
ATOM 2525 C C . HIS A 1 320 ? -7.604 -33.798 50.702 1.00 34.33 347 HIS A C 1
ATOM 2526 O O . HIS A 1 320 ? -6.851 -33.572 51.641 1.00 36.00 347 HIS A O 1
ATOM 2533 N N . ARG A 1 321 ? -7.811 -32.948 49.702 1.00 33.54 348 ARG A N 1
ATOM 2534 C CA . ARG A 1 321 ? -7.187 -31.632 49.634 1.00 33.52 348 ARG A CA 1
ATOM 2535 C C . ARG A 1 321 ? -8.120 -30.474 49.983 1.00 32.48 348 ARG A C 1
ATOM 2536 O O . ARG A 1 321 ? -7.667 -29.333 50.041 1.00 32.69 348 ARG A O 1
ATOM 2544 N N . ILE A 1 322 ? -9.393 -30.768 50.250 1.00 30.79 349 ILE A N 1
ATOM 2545 C CA . ILE A 1 322 ? -10.402 -29.730 50.469 1.00 30.66 349 ILE A CA 1
ATOM 2546 C C . ILE A 1 322 ? -10.077 -29.034 51.792 1.00 32.14 349 ILE A C 1
ATOM 2547 O O . ILE A 1 322 ? -9.969 -29.702 52.818 1.00 32.76 349 ILE A O 1
ATOM 2552 N N . PRO A 1 323 ? -9.898 -27.704 51.784 1.00 32.64 350 PRO A N 1
ATOM 2553 C CA . PRO A 1 323 ? -9.699 -27.014 53.071 1.00 34.19 350 PRO A CA 1
ATOM 2554 C C . PRO A 1 323 ? -11.012 -26.826 53.828 1.00 34.87 350 PRO A C 1
ATOM 2555 O O . PRO A 1 323 ? -12.016 -26.436 53.224 1.00 34.42 350 PRO A O 1
ATOM 2559 N N . ASP A 1 324 ? -11.017 -27.095 55.134 1.00 37.41 351 ASP A N 1
ATOM 2560 C CA . ASP A 1 324 ? -12.219 -26.871 55.938 1.00 38.66 351 ASP A CA 1
ATOM 2561 C C . ASP A 1 324 ? -12.817 -25.476 55.772 1.00 39.03 351 ASP A C 1
ATOM 2562 O O . ASP A 1 324 ? -14.041 -25.325 55.711 1.00 39.78 351 ASP A O 1
ATOM 2567 N N . SER A 1 325 ? -11.944 -24.478 55.660 1.00 38.33 352 SER A N 1
ATOM 2568 C CA . SER A 1 325 ? -12.327 -23.071 55.584 1.00 38.56 352 SER A CA 1
ATOM 2569 C C . SER A 1 325 ? -12.802 -22.595 54.209 1.00 36.56 352 SER A C 1
ATOM 2570 O O . SER A 1 325 ? -13.283 -21.470 54.068 1.00 37.52 352 SER A O 1
ATOM 2573 N N . ASP A 1 326 ? -12.681 -23.452 53.194 1.00 34.68 353 ASP A N 1
ATOM 2574 C CA . ASP A 1 326 ? -13.105 -23.058 51.859 1.00 33.61 353 ASP A CA 1
ATOM 2575 C C . ASP A 1 326 ? -14.619 -22.872 51.824 1.00 33.86 353 ASP A C 1
ATOM 2576 O O . ASP A 1 326 ? -15.358 -23.719 52.318 1.00 34.01 353 ASP A O 1
ATOM 2581 N N . PRO A 1 327 ? -15.088 -21.758 51.241 1.00 34.58 354 PRO A N 1
ATOM 2582 C CA . PRO A 1 327 ? -16.523 -21.461 51.185 1.00 34.99 354 PRO A CA 1
ATOM 2583 C C . PRO A 1 327 ? -17.339 -22.562 50.501 1.00 34.05 354 PRO A C 1
ATOM 2584 O O . PRO A 1 327 ? -18.531 -22.723 50.782 1.00 35.07 354 PRO A O 1
ATOM 2588 N N . SER A 1 328 ? -16.699 -23.321 49.617 1.00 32.18 355 SER A N 1
ATOM 2589 C CA . SER A 1 328 ? -17.398 -24.375 48.888 1.00 31.00 355 SER A CA 1
ATOM 2590 C C . SER A 1 328 ? -17.207 -25.781 49.449 1.00 30.75 355 SER A C 1
ATOM 2591 O O . SER A 1 328 ? -17.730 -26.733 48.869 1.00 30.17 355 SER A O 1
ATOM 2594 N N . SER A 1 329 ? -16.492 -25.913 50.565 1.00 31.49 356 SER A N 1
ATOM 2595 C CA . SER A 1 329 ? -16.082 -27.233 51.058 1.00 32.02 356 SER A CA 1
ATOM 2596 C C . SER A 1 329 ? -17.220 -28.243 51.185 1.00 32.59 356 SER A C 1
ATOM 2597 O O . SER A 1 329 ? -17.086 -29.381 50.732 1.00 31.88 356 SER A O 1
ATOM 2600 N N . SER A 1 330 ? -18.341 -27.826 51.766 1.00 33.69 357 SER A N 1
ATOM 2601 C CA . SER A 1 330 ? -19.501 -28.703 51.919 1.00 34.83 357 SER A CA 1
ATOM 2602 C C . SER A 1 330 ? -20.008 -29.214 50.572 1.00 33.67 357 SER A C 1
ATOM 2603 O O . SER A 1 330 ? -20.252 -30.411 50.390 1.00 34.05 357 SER A O 1
ATOM 2606 N N . LYS A 1 331 ? -20.161 -28.289 49.629 1.00 32.30 358 LYS A N 1
ATOM 2607 C CA . LYS A 1 331 ? -20.623 -28.620 48.282 1.00 31.19 358 LYS A CA 1
ATOM 2608 C C . LYS A 1 331 ? -19.654 -29.542 47.541 1.00 29.63 358 LYS A C 1
ATOM 2609 O O . LYS A 1 331 ? -20.085 -30.460 46.842 1.00 29.54 358 LYS A O 1
ATOM 2615 N N . THR A 1 332 ? -18.355 -29.297 47.685 1.00 28.31 359 THR A N 1
ATOM 2616 C CA . THR A 1 332 ? -17.338 -30.132 47.031 1.00 26.63 359 THR A CA 1
ATOM 2617 C C . THR A 1 332 ? -17.411 -31.560 47.569 1.00 27.54 359 THR A C 1
ATOM 2618 O O . THR A 1 332 ? -17.402 -32.522 46.798 1.00 26.93 359 THR A O 1
ATOM 2622 N N . ARG A 1 333 ? -17.508 -31.688 48.889 1.00 28.84 360 ARG A N 1
ATOM 2623 C CA . ARG A 1 333 ? -17.662 -33.008 49.491 1.00 30.17 360 ARG A CA 1
ATOM 2624 C C . ARG A 1 333 ? -18.934 -33.716 49.041 1.00 31.44 360 ARG A C 1
ATOM 2625 O O . ARG A 1 333 ? -18.922 -34.923 48.795 1.00 31.85 360 ARG A O 1
ATOM 2633 N N . GLN A 1 334 ? -20.019 -32.962 48.893 1.00 31.93 361 GLN A N 1
ATOM 2634 C CA . GLN A 1 334 ? -21.300 -33.544 48.492 1.00 33.15 361 GLN A CA 1
ATOM 2635 C C . GLN A 1 334 ? -21.313 -34.096 47.068 1.00 31.65 361 GLN A C 1
ATOM 2636 O O . GLN A 1 334 ? -21.774 -35.216 46.826 1.00 32.46 361 GLN A O 1
ATOM 2642 N N . ILE A 1 335 ? -20.798 -33.326 46.113 1.00 29.78 362 ILE A N 1
ATOM 2643 C CA . ILE A 1 335 ? -20.797 -33.832 44.749 1.00 29.18 362 ILE A CA 1
ATOM 2644 C C . ILE A 1 335 ? -19.865 -35.035 44.614 1.00 29.15 362 ILE A C 1
ATOM 2645 O O . ILE A 1 335 ? -20.193 -35.991 43.918 1.00 29.21 362 ILE A O 1
ATOM 2650 N N . ILE A 1 336 ? -18.727 -35.014 45.302 1.00 29.06 363 ILE A N 1
ATOM 2651 C CA . ILE A 1 336 ? -17.801 -36.140 45.225 1.00 29.15 363 ILE A CA 1
ATOM 2652 C C . ILE A 1 336 ? -18.432 -37.412 45.786 1.00 31.35 363 ILE A C 1
ATOM 2653 O O . ILE A 1 336 ? -18.246 -38.486 45.219 1.00 31.66 363 ILE A O 1
ATOM 2658 N N . SER A 1 337 ? -19.201 -37.267 46.860 1.00 33.71 364 SER A N 1
ATOM 2659 C CA . SER A 1 337 ? -19.977 -38.371 47.438 1.00 36.69 364 SER A CA 1
ATOM 2660 C C . SER A 1 337 ? -20.946 -38.994 46.427 1.00 37.66 364 SER A C 1
ATOM 2661 O O . SER A 1 337 ? -21.094 -40.217 46.346 1.00 39.24 364 SER A O 1
ATOM 2664 N N . THR A 1 338 ? -21.633 -38.146 45.672 1.00 38.46 365 THR A N 1
ATOM 2665 C CA . THR A 1 338 ? -22.558 -38.563 44.620 1.00 38.91 365 THR A CA 1
ATOM 2666 C C . THR A 1 338 ? -21.854 -39.333 43.498 1.00 39.12 365 THR A C 1
ATOM 2667 O O . THR A 1 338 ? -22.281 -40.431 43.120 1.00 39.67 365 THR A O 1
ATOM 2671 N N . ILE A 1 339 ? -20.761 -38.772 42.993 1.00 38.56 366 ILE A N 1
ATOM 2672 C CA . ILE A 1 339 ? -19.950 -39.424 41.968 1.00 38.71 366 ILE A CA 1
ATOM 2673 C C . ILE A 1 339 ? -19.464 -40.811 42.411 1.00 39.92 366 ILE A C 1
ATOM 2674 O O . ILE A 1 339 ? -19.535 -41.775 41.635 1.00 39.71 366 ILE A O 1
ATOM 2679 N N . ARG A 1 340 ? -19.011 -40.915 43.660 1.00 40.84 367 ARG A N 1
ATOM 2680 C CA . ARG A 1 340 ? -18.469 -42.166 44.191 1.00 42.93 367 ARG A CA 1
ATOM 2681 C C . ARG A 1 340 ? -19.558 -43.228 44.363 1.00 44.55 367 ARG A C 1
ATOM 2682 O O . ARG A 1 340 ? -19.293 -44.424 44.205 1.00 45.60 367 ARG A O 1
ATOM 2690 N N . THR A 1 341 ? -20.783 -42.779 44.627 1.00 45.70 368 THR A N 1
ATOM 2691 C CA . THR A 1 341 ? -21.935 -43.642 44.900 1.00 47.49 368 THR A CA 1
ATOM 2692 C C . THR A 1 341 ? -22.699 -44.172 43.676 1.00 47.18 368 THR A C 1
ATOM 2693 O O . THR A 1 341 ? -23.398 -45.185 43.787 1.00 48.71 368 THR A O 1
ATOM 2697 N N . GLN A 1 342 ? -22.555 -43.520 42.524 1.00 46.58 369 GLN A N 1
ATOM 2698 C CA . GLN A 1 342 ? -23.252 -43.880 41.287 1.00 45.65 369 GLN A CA 1
ATOM 2699 C C . GLN A 1 342 ? -22.936 -45.309 40.858 1.00 46.34 369 GLN A C 1
ATOM 2700 O O . GLN A 1 342 ? -23.795 -46.003 40.313 1.00 46.93 369 GLN A O 1
#

GO terms:
  GO:0051996 squalene synthase [NAD(P)H] activity (F, EXP)
  GO:0016020 membrane (C, TAS)
  GO:0006694 steroid biosynthetic process (P, TAS)
  GO:0005789 endoplasmic reticulum membrane (C, TAS)
  GO:0005515 protein binding (F, IPI)
  GO:0005783 endoplasmic reticulum (C, IDA)

Radius of gyration: 19.88 Å; Cα contacts (8 Å, |Δi|>4): 447; chains: 1; bounding box: 35×44×59 Å

B-factor: mean 26.56, std 10.94, range [13.16, 82.32]

Solvent-accessible surface area: 14592 Å² total; per-residue (Å²): 159,109,54,99,18,16,86,29,0,11,106,30,0,57,78,15,20,156,56,33,0,63,14,0,58,60,0,54,54,103,1,96,53,0,0,0,0,0,53,0,0,20,71,0,0,49,6,0,6,48,0,104,94,8,57,76,150,91,3,41,64,24,0,74,67,0,48,48,22,0,107,89,77,117,28,105,15,103,97,4,144,55,177,21,99,52,0,0,49,36,0,20,26,0,0,77,11,0,64,97,20,48,142,86,4,28,77,10,0,15,33,0,0,89,82,4,0,79,0,4,10,53,18,37,126,74,138,6,56,24,69,149,37,0,54,80,12,0,46,32,25,11,0,1,25,11,8,0,15,0,62,2,0,23,26,14,147,77,6,55,90,77,5,9,125,24,64,117,61,0,30,8,13,5,7,2,50,42,3,1,54,6,0,72,28,5,25,117,31,55,142,54,65,55,79,29,7,0,66,92,1,26,48,142,32,14,186,118,6,21,11,2,36,90,113,138,28,32,102,68,0,15,56,0,0,0,22,0,0,5,26,0,0,93,23,1,30,26,1,6,28,11,1,63,71,21,177,22,99,13,0,14,36,7,9,0,11,33,5,1,47,6,1,1,6,0,1,32,0,1,55,40,76,85,3,8,111,40,70,11,113,26,136,126,58,73,13,76,75,11,51,139,74,0,49,71,30,101,28,0,72,59,18,6,43,93,18,2,96,69,0,76,126,94,17,40,125,104,11,74,2,12,84,111,0,71,120,10,10,60,68,0,139,120,104